Protein AF-E4X1N4-F1 (afdb_monomer)

InterPro domains:
  IPR036444 Phospholipase A2 domain superfamily [G3DSA:1.20.90.10] (11-143)
  IPR036444 Phospholipase A2 domain superfamily [SSF48619] (23-127)

Foldseek 3Di:
DLQLLLLLLCLQVVHNPDHSVRSLLQQQQFAAQSHPVSDHFFGAPPDDPDDPLHQQSSVLSVLLSQQQVQLCLLPVPVPDRLLVPADFDWDQDNNSQIGGDDPCPDDPCPSPCSNVLNSQSVRVSSVSLSVLVVCVVVVNVSSDGDLVGGVVNPHDNVNHHGPPPPVAPLNDWFADPPRIGGDHPQWDYDPRDIDGPPPD

Mean predicted aligned error: 7.11 Å

Secondary structure (DSSP, 8-state):
-HHHHHHHHHHHHTS----HHHHHHHHSSBTTTBSTT----SB-TT--TTSTTS-HHHHHHHHHHHHHHHHHHHS--TTS-HHHH---EEEE-TT--EEEE-TTTT-S-GGG-HHHHHHHHHHHHHHHHHHHHHHHHTT-GGGSPPGGGBGGGT--GGGSB-----------EES-TTS-EEPPTTEEEETTEEEETT--

Radius of gyration: 17.51 Å; Cα contacts (8 Å, |Δi|>4): 300; chains: 1; bounding box: 49×36×46 Å

Solvent-accessible surface area (backbone atoms only — not comparable to full-atom values): 11447 Å² total; per-residue (Å²): 104,53,56,61,42,15,52,22,49,21,49,61,71,73,42,94,81,46,46,37,63,58,37,39,61,71,65,27,38,31,56,32,24,20,38,90,80,53,58,72,56,54,35,56,71,95,45,59,98,81,49,99,70,53,56,52,66,44,49,49,28,45,48,41,40,32,23,46,54,29,47,37,65,75,62,65,49,88,89,49,60,44,83,82,74,60,74,63,54,66,50,62,47,96,74,21,50,78,40,72,48,70,92,61,90,82,55,97,70,78,82,73,53,57,37,54,42,50,38,39,28,47,44,55,39,44,55,49,51,50,50,32,49,53,40,26,76,73,67,40,67,74,42,41,85,57,68,84,37,22,38,93,70,67,36,52,63,88,62,26,40,75,57,84,67,66,80,66,83,52,83,48,63,31,43,54,77,47,69,22,34,62,37,51,97,66,40,38,70,46,98,60,35,78,42,54,60,91,69,119

Organism: Oikopleura dioica (NCBI:txid34765)

pLDDT: mean 83.91, std 14.19, range [42.0, 97.44]

Structure (mmCIF, N/CA/C/O backbone):
data_AF-E4X1N4-F1
#
_entry.id   AF-E4X1N4-F1
#
loop_
_atom_site.group_PDB
_atom_site.id
_atom_site.type_symbol
_atom_site.label_atom_id
_atom_site.label_alt_id
_atom_site.label_comp_id
_atom_site.label_asym_id
_atom_site.label_entity_id
_atom_site.label_seq_id
_atom_site.pdbx_PDB_ins_code
_atom_site.Cartn_x
_atom_site.Cartn_y
_atom_site.Cartn_z
_atom_site.occupancy
_atom_site.B_iso_or_equiv
_atom_site.auth_seq_id
_atom_site.auth_comp_id
_atom_site.auth_asym_id
_atom_site.auth_atom_id
_atom_site.pdbx_PDB_model_num
ATOM 1 N N . MET A 1 1 ? 1.294 -9.212 4.322 1.00 86.81 1 MET A N 1
ATOM 2 C CA . MET A 1 1 ? 1.034 -7.775 4.535 1.00 86.81 1 MET A CA 1
ATOM 3 C C . MET A 1 1 ? 0.000 -7.487 5.627 1.00 86.81 1 MET A C 1
ATOM 5 O O . MET A 1 1 ? 0.371 -6.902 6.634 1.00 86.81 1 MET A O 1
ATOM 9 N N . GLU A 1 2 ? -1.260 -7.903 5.474 1.00 90.56 2 GLU A N 1
ATOM 10 C CA . GLU A 1 2 ? -2.410 -7.451 6.293 1.00 90.56 2 GLU A CA 1
ATOM 11 C C . GLU A 1 2 ? -2.223 -7.608 7.813 1.00 90.56 2 GLU A C 1
ATOM 13 O O . GLU A 1 2 ? -2.459 -6.669 8.571 1.00 90.56 2 GLU A O 1
ATOM 18 N N . SER A 1 3 ? -1.738 -8.767 8.272 1.00 92.19 3 SER A N 1
ATOM 19 C CA . SER A 1 3 ? -1.465 -9.012 9.696 1.00 92.19 3 SER A CA 1
ATOM 20 C C . SER A 1 3 ? -0.389 -8.083 10.261 1.00 92.19 3 SER A C 1
ATOM 22 O O . SER A 1 3 ? -0.561 -7.529 11.342 1.00 92.19 3 SER A O 1
ATOM 24 N N . LEU A 1 4 ? 0.692 -7.857 9.509 1.00 94.25 4 LEU A N 1
ATOM 25 C CA . LEU A 1 4 ? 1.772 -6.947 9.895 1.00 94.25 4 LEU A CA 1
ATOM 26 C C . LEU A 1 4 ? 1.275 -5.502 9.968 1.00 94.25 4 LEU A C 1
ATOM 28 O O . LEU A 1 4 ? 1.644 -4.775 10.887 1.00 94.25 4 LEU A O 1
ATOM 32 N N . ALA A 1 5 ? 0.420 -5.088 9.030 1.00 94.69 5 ALA A N 1
ATOM 33 C CA . ALA A 1 5 ? -0.169 -3.757 9.043 1.00 94.69 5 ALA A CA 1
ATOM 34 C C . ALA A 1 5 ? -1.120 -3.569 10.238 1.00 94.69 5 ALA A C 1
ATOM 36 O O . ALA A 1 5 ? -1.009 -2.565 10.941 1.00 94.69 5 ALA A O 1
ATOM 37 N N . ALA A 1 6 ? -1.983 -4.545 10.537 1.00 96.06 6 ALA A N 1
ATOM 38 C CA . ALA A 1 6 ? -2.846 -4.510 11.719 1.00 96.06 6 ALA A CA 1
ATOM 39 C C . ALA A 1 6 ? -2.033 -4.427 13.027 1.00 96.06 6 ALA A C 1
ATOM 41 O O . ALA A 1 6 ? -2.289 -3.556 13.861 1.00 96.06 6 ALA A O 1
ATOM 42 N N . ASP A 1 7 ? -0.996 -5.259 13.173 1.00 96.00 7 ASP A N 1
ATOM 43 C CA . ASP A 1 7 ? -0.096 -5.243 14.333 1.00 96.00 7 ASP A CA 1
ATOM 44 C C . ASP A 1 7 ? 0.640 -3.903 14.473 1.00 96.00 7 ASP A C 1
ATOM 46 O O . ASP A 1 7 ? 0.773 -3.364 15.579 1.00 96.00 7 ASP A O 1
ATOM 50 N N . MET A 1 8 ? 1.105 -3.342 13.352 1.00 96.69 8 MET A N 1
ATOM 51 C CA . MET A 1 8 ? 1.731 -2.023 13.302 1.00 96.69 8 MET A CA 1
ATOM 52 C C . MET A 1 8 ? 0.765 -0.948 13.805 1.00 96.69 8 MET A C 1
ATOM 54 O O . MET A 1 8 ? 1.134 -0.165 14.680 1.00 96.69 8 MET A O 1
ATOM 58 N N . PHE A 1 9 ? -0.471 -0.928 13.298 1.00 97.12 9 PHE A N 1
ATOM 59 C CA . PHE A 1 9 ? -1.499 0.035 13.696 1.00 97.12 9 PHE A CA 1
ATOM 60 C C . PHE A 1 9 ? -1.786 -0.066 15.187 1.00 97.12 9 PHE A C 1
ATOM 62 O O . PHE A 1 9 ? -1.725 0.947 15.881 1.00 97.12 9 PHE A O 1
ATOM 69 N N . ASN A 1 10 ? -2.037 -1.272 15.694 1.00 96.25 10 ASN A N 1
ATOM 70 C CA . ASN A 1 10 ? -2.421 -1.450 17.088 1.00 96.25 10 ASN A CA 1
ATOM 71 C C . ASN A 1 10 ? -1.329 -0.964 18.049 1.00 96.25 10 ASN A C 1
ATOM 73 O O . ASN A 1 10 ? -1.591 -0.190 18.972 1.00 96.25 10 ASN A O 1
ATOM 77 N N . LYS A 1 11 ? -0.067 -1.321 17.778 1.00 95.94 11 LYS A N 1
ATOM 78 C CA . LYS A 1 11 ? 1.072 -0.856 18.583 1.00 95.94 11 LYS A CA 1
ATOM 79 C C . LYS A 1 11 ? 1.276 0.652 18.497 1.00 95.94 11 LYS A C 1
ATOM 81 O O . LYS A 1 11 ? 1.525 1.297 19.512 1.00 95.94 11 LYS A O 1
ATOM 86 N N . GLN A 1 12 ? 1.179 1.217 17.297 1.00 95.56 12 GLN A N 1
ATOM 87 C CA . GLN A 1 12 ? 1.429 2.636 17.062 1.00 95.56 12 GLN A CA 1
ATOM 88 C C . GLN A 1 12 ? 0.288 3.560 17.510 1.00 95.56 12 GLN A C 1
ATOM 90 O O . GLN A 1 12 ? 0.513 4.758 17.709 1.00 95.56 12 GLN A O 1
ATOM 95 N N . LEU A 1 13 ? -0.931 3.036 17.622 1.00 94.31 13 LEU A N 1
ATOM 96 C CA . LEU A 1 13 ? -2.090 3.740 18.167 1.00 94.31 13 LEU A CA 1
ATOM 97 C C . LEU A 1 13 ? -2.246 3.492 19.674 1.00 94.31 13 LEU A C 1
ATOM 99 O O . LEU A 1 13 ? -2.879 4.295 20.352 1.00 94.31 13 LEU A O 1
ATOM 103 N N . GLY A 1 14 ? -1.627 2.432 20.206 1.00 91.94 14 GLY A N 1
ATOM 104 C CA . GLY A 1 14 ? -1.771 2.022 21.603 1.00 91.94 14 GLY A CA 1
ATOM 105 C C . GLY A 1 14 ? -3.136 1.398 21.904 1.00 91.94 14 GLY A C 1
ATOM 106 O O . GLY A 1 14 ? -3.594 1.460 23.044 1.00 91.94 14 GLY A O 1
ATOM 107 N N . GLU A 1 15 ? -3.794 0.833 20.891 1.00 88.19 15 GLU A N 1
ATOM 108 C CA . GLU A 1 15 ? -5.143 0.272 20.969 1.00 88.19 15 GLU A CA 1
ATOM 109 C C . GLU A 1 15 ? -5.207 -1.035 20.162 1.00 88.19 15 GLU A C 1
ATOM 111 O O . GLU A 1 15 ? -4.714 -1.077 19.043 1.00 88.19 15 GLU A O 1
ATOM 116 N N . ASP A 1 16 ? -5.855 -2.086 20.670 1.00 86.81 16 ASP A N 1
ATOM 117 C CA . ASP A 1 16 ? -6.062 -3.341 19.923 1.00 86.81 16 ASP A CA 1
ATOM 118 C C . ASP A 1 16 ? -7.359 -3.270 19.095 1.00 86.81 16 ASP A C 1
ATOM 120 O O . ASP A 1 16 ? -8.366 -3.905 19.416 1.00 86.81 16 ASP A O 1
ATOM 124 N N . VAL A 1 17 ? -7.365 -2.421 18.065 1.00 91.62 17 VAL A N 1
ATOM 125 C CA . VAL A 1 17 ? -8.571 -2.099 17.272 1.00 91.62 17 VAL A CA 1
ATOM 126 C C . VAL A 1 17 ? -8.705 -2.982 16.037 1.00 91.62 17 VAL A C 1
ATOM 128 O O . VAL A 1 17 ? -9.820 -3.313 15.629 1.00 91.62 17 VAL A O 1
ATOM 131 N N . PHE A 1 18 ? -7.583 -3.363 15.432 1.00 95.69 18 PHE A N 1
ATOM 132 C CA . PHE A 1 18 ? -7.567 -4.006 14.127 1.00 95.69 18 PHE A CA 1
ATOM 133 C C . PHE A 1 18 ? -7.133 -5.472 14.208 1.00 95.69 18 PHE A C 1
ATOM 135 O O . PHE A 1 18 ? -6.102 -5.800 14.789 1.00 95.69 18 PHE A O 1
ATOM 142 N N . THR A 1 19 ? -7.908 -6.361 13.591 1.00 96.50 19 THR A N 1
ATOM 143 C CA . THR A 1 19 ? -7.443 -7.681 13.146 1.00 96.50 19 THR A CA 1
ATOM 144 C C . THR A 1 19 ? -6.959 -7.559 11.700 1.00 96.50 19 THR A C 1
ATOM 146 O O . THR A 1 19 ? -7.187 -6.531 11.066 1.00 96.50 19 THR A O 1
ATOM 149 N N . ALA A 1 20 ? -6.320 -8.596 11.146 1.00 93.56 20 ALA A N 1
ATOM 150 C CA . ALA A 1 20 ? -5.975 -8.605 9.719 1.00 93.56 20 ALA A CA 1
ATOM 151 C C . ALA A 1 20 ? -7.217 -8.354 8.840 1.00 93.56 20 ALA A C 1
ATOM 153 O O . ALA A 1 20 ? -7.200 -7.470 7.986 1.00 93.56 20 ALA A O 1
ATOM 154 N N . ASP A 1 21 ? -8.321 -9.054 9.123 1.00 94.00 21 ASP A N 1
ATOM 155 C CA . ASP A 1 21 ? -9.579 -8.898 8.387 1.00 94.00 21 ASP A CA 1
ATOM 156 C C . ASP A 1 21 ? -10.161 -7.488 8.548 1.00 94.00 21 ASP A C 1
ATOM 158 O O . ASP A 1 21 ? -10.435 -6.827 7.552 1.00 94.00 21 ASP A O 1
ATOM 162 N N . SER A 1 22 ? -10.291 -6.976 9.781 1.00 95.12 22 SER A N 1
ATOM 163 C CA . SER A 1 22 ? -10.909 -5.658 9.986 1.00 95.12 22 SER A CA 1
ATOM 164 C C . SER A 1 22 ? -10.037 -4.505 9.492 1.00 95.12 22 SER A C 1
ATOM 166 O O . SER A 1 22 ? -10.568 -3.465 9.111 1.00 95.12 22 SER A O 1
ATOM 168 N N . TRP A 1 23 ? -8.712 -4.678 9.464 1.00 95.56 23 TRP A N 1
ATOM 169 C CA . TRP A 1 23 ? -7.801 -3.738 8.816 1.00 95.56 23 TRP A CA 1
ATOM 170 C C . TRP A 1 23 ? -8.012 -3.728 7.302 1.00 95.56 23 TRP A C 1
ATOM 172 O O . TRP A 1 23 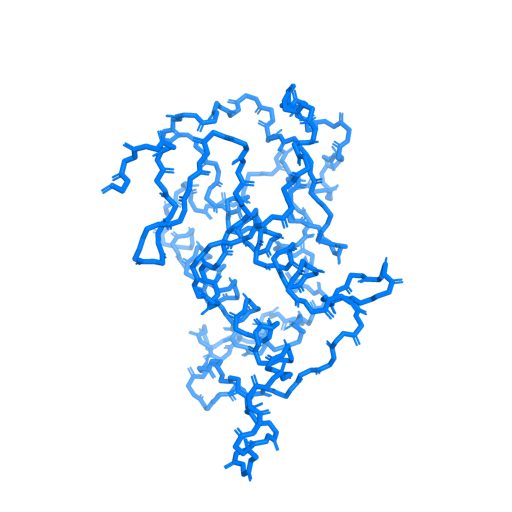? -8.129 -2.668 6.689 1.00 95.56 23 TRP A O 1
ATOM 182 N N . THR A 1 24 ? -8.113 -4.914 6.708 1.00 93.38 24 THR A N 1
ATOM 183 C CA . THR A 1 24 ? -8.311 -5.072 5.268 1.00 93.38 24 THR A CA 1
ATOM 184 C C . THR A 1 24 ? -9.663 -4.509 4.842 1.00 93.38 24 THR A C 1
ATOM 186 O O . THR A 1 24 ? -9.725 -3.723 3.905 1.00 93.38 24 THR A O 1
ATOM 189 N N . ASP A 1 25 ? -10.735 -4.809 5.568 1.00 92.44 25 ASP A N 1
ATOM 190 C CA . ASP A 1 25 ? -12.062 -4.258 5.282 1.00 92.44 25 ASP A CA 1
ATOM 191 C C . ASP A 1 25 ? -12.095 -2.726 5.456 1.00 92.44 25 ASP A C 1
ATOM 193 O O . ASP A 1 25 ? -12.806 -2.026 4.738 1.00 92.44 25 ASP A O 1
ATOM 197 N N . ALA A 1 26 ? -11.297 -2.176 6.380 1.00 93.69 26 ALA A N 1
ATOM 198 C CA . ALA A 1 26 ? -11.231 -0.735 6.608 1.00 93.69 26 ALA A CA 1
ATOM 199 C C . ALA A 1 26 ? -10.444 0.029 5.530 1.00 93.69 26 ALA A C 1
ATOM 201 O O . ALA A 1 26 ? -10.791 1.173 5.247 1.00 93.69 26 ALA A O 1
ATOM 202 N N . PHE A 1 27 ? -9.383 -0.552 4.961 1.00 95.38 27 PHE A N 1
ATOM 203 C CA . PHE A 1 27 ? -8.419 0.190 4.128 1.00 95.38 27 PHE A CA 1
ATOM 204 C C . PHE A 1 27 ? -8.173 -0.405 2.734 1.00 95.38 27 PHE A C 1
ATOM 206 O O . PHE A 1 27 ? -7.570 0.242 1.887 1.00 95.38 27 PHE A O 1
ATOM 213 N N . MET A 1 28 ? -8.637 -1.625 2.469 1.00 93.94 28 MET A N 1
ATOM 214 C CA . MET A 1 28 ? -8.451 -2.337 1.198 1.00 93.94 28 MET A CA 1
ATOM 215 C C . MET A 1 28 ? -9.779 -2.655 0.502 1.00 93.94 28 MET A C 1
ATOM 217 O O . MET A 1 28 ? -9.806 -3.489 -0.398 1.00 93.94 28 MET A O 1
ATOM 221 N N . GLU A 1 29 ? -10.877 -2.015 0.905 1.00 93.31 29 GLU A N 1
ATOM 222 C CA . GLU A 1 29 ? -12.194 -2.112 0.257 1.00 93.31 29 GLU A CA 1
ATOM 223 C C . GLU A 1 29 ? -12.688 -0.721 -0.174 1.00 93.31 29 GLU A C 1
ATOM 225 O O . GLU A 1 29 ? -13.774 -0.260 0.198 1.00 93.31 29 GLU A O 1
ATOM 230 N N . TYR A 1 30 ? -11.847 -0.014 -0.935 1.00 94.19 30 TYR A N 1
ATOM 231 C CA . TYR A 1 30 ? -12.051 1.386 -1.297 1.00 94.19 30 TYR A CA 1
ATOM 232 C C . TYR A 1 30 ? -11.608 1.703 -2.727 1.00 94.19 30 TYR A C 1
ATOM 234 O O . TYR A 1 30 ? -10.535 1.317 -3.181 1.00 94.19 30 TYR A O 1
ATOM 242 N N . GLY A 1 31 ? -12.421 2.476 -3.436 1.00 92.88 31 GLY A N 1
ATOM 243 C CA . GLY A 1 31 ? -12.045 3.057 -4.718 1.00 92.88 31 GLY A CA 1
ATOM 244 C C . GLY A 1 31 ? -11.636 2.038 -5.779 1.00 92.88 31 GLY A C 1
ATOM 245 O O . GLY A 1 31 ? -12.203 0.946 -5.853 1.00 92.88 31 GLY A O 1
ATOM 246 N N . CYS A 1 32 ? -10.704 2.427 -6.645 1.00 90.75 32 CYS A N 1
ATOM 247 C CA . CYS A 1 32 ? -10.318 1.675 -7.837 1.00 90.75 32 CYS A CA 1
ATOM 248 C C . CYS A 1 32 ? -8.992 0.934 -7.677 1.00 90.75 32 CYS A C 1
ATOM 250 O O . CYS A 1 32 ? -8.749 -0.016 -8.424 1.00 90.75 32 CYS A O 1
ATOM 252 N N . TYR A 1 33 ? -8.139 1.346 -6.733 1.00 90.56 33 TYR A N 1
ATOM 253 C CA . TYR A 1 33 ? -6.849 0.699 -6.479 1.00 90.56 33 TYR A CA 1
ATOM 254 C C . TYR A 1 33 ? -6.761 0.024 -5.106 1.00 90.56 33 TYR A C 1
ATOM 256 O O . TYR A 1 33 ? -5.990 -0.929 -4.974 1.00 90.56 33 TYR A O 1
ATOM 264 N N . CYS A 1 34 ? -7.536 0.444 -4.097 1.00 92.06 34 CYS A N 1
ATOM 265 C CA . CYS A 1 34 ? -7.557 -0.243 -2.799 1.00 92.06 34 CYS A CA 1
ATOM 266 C C . CYS A 1 34 ? -8.517 -1.440 -2.849 1.00 92.06 34 CYS A C 1
ATOM 268 O O . CYS A 1 34 ? -9.678 -1.362 -2.453 1.00 92.06 34 CYS A O 1
ATOM 270 N N . ASN A 1 35 ? -8.031 -2.566 -3.368 1.00 84.31 35 ASN A N 1
ATOM 271 C CA . ASN A 1 35 ? -8.739 -3.845 -3.330 1.00 84.31 35 ASN A CA 1
ATOM 272 C C . ASN A 1 35 ? -7.809 -4.977 -2.882 1.00 84.31 35 ASN A C 1
ATOM 274 O O . ASN A 1 35 ? -6.603 -4.927 -3.116 1.00 84.31 35 ASN A O 1
ATOM 278 N N . LYS A 1 36 ? -8.388 -6.032 -2.296 1.00 74.25 36 LYS A N 1
ATOM 279 C CA . LYS A 1 36 ? -7.681 -7.241 -1.820 1.00 74.25 36 LYS A CA 1
ATOM 280 C C . LYS A 1 36 ? -6.794 -7.915 -2.880 1.00 74.25 36 LYS A C 1
ATOM 282 O O . LYS A 1 36 ? -5.850 -8.614 -2.537 1.00 74.25 36 LYS A O 1
ATOM 287 N N . LEU A 1 37 ? -7.089 -7.723 -4.167 1.00 69.12 37 LEU A N 1
ATOM 288 C CA . LEU A 1 37 ? -6.310 -8.299 -5.268 1.00 69.12 37 LEU A CA 1
ATOM 289 C C . LEU A 1 37 ? -5.201 -7.367 -5.772 1.00 69.12 37 LEU A C 1
ATOM 291 O O . LEU A 1 37 ? -4.417 -7.778 -6.626 1.00 69.12 37 LEU A O 1
ATOM 295 N N . VAL A 1 38 ? -5.163 -6.122 -5.285 1.00 67.06 38 VAL A N 1
ATOM 296 C CA . VAL A 1 38 ? -4.303 -5.030 -5.761 1.00 67.06 38 VAL A CA 1
ATOM 297 C C . VAL A 1 38 ? -4.316 -4.960 -7.293 1.00 67.06 38 VAL A C 1
ATOM 299 O O . VAL A 1 38 ? -3.294 -4.850 -7.965 1.00 67.06 38 VAL A O 1
ATOM 302 N N . GLN A 1 39 ? -5.511 -5.085 -7.870 1.00 68.88 39 GLN A N 1
ATOM 303 C CA . GLN A 1 39 ? -5.747 -4.954 -9.303 1.00 68.88 39 GLN A CA 1
ATOM 304 C C . GLN A 1 39 ? -6.233 -3.539 -9.590 1.00 68.88 39 GLN A C 1
ATOM 306 O O . GLN A 1 39 ? -7.204 -3.087 -9.004 1.00 68.88 39 GLN A O 1
ATOM 311 N N . GLY A 1 40 ? -5.551 -2.823 -10.478 1.00 66.19 40 GLY A N 1
ATOM 312 C CA . GLY A 1 40 ? -5.857 -1.423 -10.761 1.00 66.19 40 GLY A CA 1
ATOM 313 C C . GLY A 1 40 ? -6.530 -1.197 -12.111 1.00 66.19 40 GLY A C 1
ATOM 314 O O . GLY A 1 40 ? -6.309 -1.946 -13.067 1.00 66.19 40 GLY A O 1
ATOM 315 N N . GLY A 1 41 ? -7.283 -0.102 -12.210 1.00 74.06 41 GLY A N 1
ATOM 316 C CA . GLY A 1 41 ? -7.769 0.433 -13.480 1.00 74.06 41 GLY A CA 1
ATOM 317 C C . GLY A 1 41 ? -8.736 1.598 -13.293 1.00 74.06 41 GLY A C 1
ATOM 318 O O . GLY A 1 41 ? -9.673 1.496 -12.505 1.00 74.06 41 GLY A O 1
ATOM 319 N N . GLY A 1 42 ? -8.519 2.679 -14.046 1.00 80.25 42 GLY A N 1
ATOM 320 C CA . GLY A 1 42 ? -9.354 3.881 -14.014 1.00 80.25 42 GLY A CA 1
ATOM 321 C C . GLY A 1 42 ? -9.018 4.853 -12.879 1.00 80.25 42 GLY A C 1
ATOM 322 O O . GLY A 1 42 ? -7.955 4.754 -12.268 1.00 80.25 42 GLY A O 1
ATOM 323 N N . HIS A 1 43 ? -9.926 5.794 -12.622 1.00 84.94 43 HIS A N 1
ATOM 324 C CA . HIS A 1 43 ? -9.890 6.727 -11.490 1.00 84.94 43 HIS A CA 1
ATOM 325 C C . HIS A 1 43 ? -11.259 6.822 -10.813 1.00 84.94 43 HIS A C 1
ATOM 327 O O . HIS A 1 43 ? -12.285 6.459 -11.394 1.00 84.94 43 HIS A O 1
ATOM 333 N N . LEU A 1 44 ? -11.284 7.341 -9.585 1.00 88.19 44 LEU A N 1
ATOM 334 C CA . LEU A 1 44 ? -12.533 7.651 -8.899 1.00 88.19 44 LEU A CA 1
ATOM 335 C C . LEU A 1 44 ? -13.360 8.667 -9.708 1.00 88.19 44 LEU A C 1
ATOM 337 O O . LEU A 1 44 ? -12.808 9.683 -10.146 1.00 88.19 44 LEU A O 1
ATOM 341 N N . PRO A 1 45 ? -14.678 8.451 -9.864 1.00 86.00 45 PRO A N 1
ATOM 342 C CA . PRO A 1 45 ? -15.545 9.383 -10.569 1.00 86.00 45 PRO A CA 1
ATOM 343 C C . PRO A 1 45 ? -15.464 10.812 -10.055 1.00 86.00 45 PRO A C 1
ATOM 345 O O . PRO A 1 45 ? -15.499 11.049 -8.844 1.00 86.00 45 PRO A O 1
ATOM 348 N N . GLY A 1 46 ? -15.405 11.768 -10.982 1.00 78.06 46 GLY A N 1
ATOM 349 C CA . GLY A 1 46 ? -15.355 13.190 -10.644 1.00 78.06 46 GLY A CA 1
ATOM 350 C C . GLY A 1 46 ? -14.049 13.652 -9.987 1.00 78.06 46 GLY A C 1
ATOM 351 O O . GLY A 1 46 ? -14.010 14.773 -9.485 1.00 78.06 46 GLY A O 1
ATOM 352 N N . THR A 1 47 ? -12.990 12.834 -9.999 1.00 70.44 47 THR A N 1
ATOM 353 C CA . THR A 1 47 ? -11.634 13.260 -9.621 1.00 70.44 47 THR A CA 1
ATOM 354 C C . THR A 1 47 ? -10.799 13.446 -10.888 1.00 70.44 47 THR A C 1
ATOM 356 O O . THR A 1 47 ? -10.567 12.505 -11.644 1.00 70.44 47 THR A O 1
ATOM 359 N N . ALA A 1 48 ? -10.385 14.680 -11.184 1.00 56.88 48 ALA A N 1
ATOM 360 C CA . ALA A 1 48 ? -9.484 14.928 -12.305 1.00 56.88 48 ALA A CA 1
ATOM 361 C C . ALA A 1 48 ? -8.063 14.462 -11.948 1.00 56.88 48 ALA A C 1
ATOM 363 O O . ALA A 1 48 ? -7.598 14.664 -10.830 1.00 56.88 48 ALA A O 1
ATOM 364 N N . VAL A 1 49 ? -7.340 13.908 -12.929 1.00 54.16 49 VAL A N 1
ATOM 365 C CA . VAL A 1 49 ? -5.942 13.435 -12.797 1.00 54.16 49 VAL A CA 1
ATOM 366 C C . VAL A 1 49 ? -4.967 14.568 -12.410 1.00 54.16 49 VAL A C 1
ATOM 368 O O . VAL A 1 49 ? -3.820 14.302 -12.058 1.00 54.16 49 VAL A O 1
ATOM 371 N N . SER A 1 50 ? -5.394 15.834 -12.486 1.00 48.81 50 SER A N 1
ATOM 372 C CA . SER A 1 50 ? -4.523 17.011 -12.399 1.00 48.81 50 SER A CA 1
ATOM 373 C C . SER A 1 50 ? -4.756 17.964 -11.222 1.00 48.81 50 SER A C 1
ATOM 375 O O . SER A 1 50 ? -4.056 18.970 -11.187 1.00 48.81 50 SER A O 1
ATOM 377 N N . ASP A 1 51 ? -5.669 17.696 -10.281 1.00 46.50 51 ASP A N 1
ATOM 378 C CA . ASP A 1 51 ? -6.031 18.687 -9.250 1.00 46.50 51 ASP A CA 1
ATOM 379 C C . ASP A 1 51 ? -5.853 18.202 -7.803 1.00 46.50 51 ASP A C 1
ATOM 381 O O . ASP A 1 51 ? -5.906 17.009 -7.502 1.00 46.50 51 ASP A O 1
ATOM 385 N N . ASP A 1 52 ? -5.718 19.183 -6.901 1.00 50.41 52 ASP A N 1
ATOM 386 C CA . ASP A 1 52 ? -5.682 19.098 -5.428 1.00 50.41 52 ASP A CA 1
ATOM 387 C C . ASP A 1 52 ? -6.879 18.339 -4.789 1.00 50.41 52 ASP A C 1
ATOM 389 O O . ASP A 1 52 ? -6.937 18.183 -3.570 1.00 50.41 52 ASP A O 1
ATOM 393 N N . ASP A 1 53 ? -7.822 17.854 -5.605 1.00 59.31 53 ASP A N 1
ATOM 394 C CA . ASP A 1 53 ? -8.999 17.051 -5.241 1.00 59.31 53 ASP A CA 1
ATOM 395 C C . ASP A 1 53 ? -8.764 15.529 -5.331 1.00 59.31 53 ASP A C 1
ATOM 397 O O . ASP A 1 53 ? -9.684 14.734 -5.097 1.00 59.31 53 ASP A O 1
ATOM 401 N N . TYR A 1 54 ? -7.544 15.100 -5.668 1.00 76.38 54 TYR A N 1
ATOM 402 C CA . TYR A 1 54 ? -7.204 13.682 -5.728 1.00 76.38 54 TYR A CA 1
ATOM 403 C C . TYR A 1 54 ? -7.335 13.021 -4.348 1.00 76.38 54 TYR A C 1
ATOM 405 O O . TYR A 1 54 ? -6.820 13.510 -3.340 1.00 76.38 54 TYR A O 1
ATOM 413 N N . ASP A 1 55 ? -8.043 11.893 -4.293 1.00 90.12 55 ASP A N 1
ATOM 414 C CA . ASP A 1 55 ? -8.275 11.175 -3.045 1.00 90.12 55 ASP A CA 1
ATOM 415 C C . ASP A 1 55 ? -6.961 10.582 -2.515 1.00 90.12 55 ASP A C 1
ATOM 417 O O . ASP A 1 55 ? -6.323 9.747 -3.162 1.00 90.12 55 ASP A O 1
ATOM 421 N N . VAL A 1 56 ? -6.530 11.049 -1.339 1.00 92.69 56 VAL A N 1
ATOM 422 C CA . VAL A 1 56 ? -5.218 10.701 -0.775 1.00 92.69 56 VAL A CA 1
ATOM 423 C C . VAL A 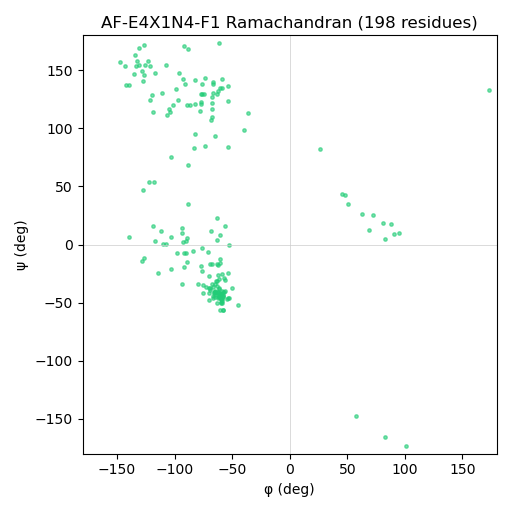1 56 ? -5.101 9.199 -0.529 1.00 92.69 56 VAL A C 1
ATOM 425 O O . VAL A 1 56 ? -4.032 8.629 -0.748 1.00 92.69 56 VAL A O 1
ATOM 428 N N . HIS A 1 57 ? -6.186 8.555 -0.099 1.00 94.62 57 HIS A N 1
ATOM 429 C CA . HIS A 1 57 ? -6.183 7.133 0.210 1.00 94.62 57 HIS A CA 1
ATOM 430 C C . HIS A 1 57 ? -6.043 6.294 -1.062 1.00 94.62 57 HIS A C 1
ATOM 432 O O . HIS A 1 57 ? -5.151 5.451 -1.155 1.00 94.62 57 HIS A O 1
ATOM 438 N N . GLU A 1 58 ? -6.839 6.615 -2.084 1.00 91.94 58 GLU A N 1
ATOM 439 C CA . GLU A 1 58 ? -6.740 5.992 -3.406 1.00 91.94 58 GLU A CA 1
ATOM 440 C C . GLU A 1 58 ? -5.336 6.142 -4.009 1.00 91.94 58 GLU A C 1
ATOM 442 O O . GLU A 1 58 ? -4.785 5.198 -4.581 1.00 91.94 58 GLU A O 1
ATOM 447 N N . ASN A 1 59 ? -4.711 7.314 -3.843 1.00 90.94 59 ASN A N 1
ATOM 448 C CA . ASN A 1 59 ? -3.348 7.546 -4.309 1.00 90.94 59 ASN A CA 1
ATOM 449 C C . ASN A 1 59 ? -2.333 6.595 -3.679 1.00 90.94 59 ASN A C 1
ATOM 451 O O . ASN A 1 59 ? -1.451 6.086 -4.368 1.00 90.94 59 ASN A O 1
ATOM 455 N N . ILE A 1 60 ? -2.445 6.352 -2.374 1.00 94.44 60 ILE A N 1
ATOM 456 C CA . ILE A 1 60 ? -1.534 5.457 -1.659 1.00 94.44 60 ILE A CA 1
ATOM 457 C C . ILE A 1 60 ? -1.645 4.032 -2.230 1.00 94.44 60 ILE A C 1
ATOM 459 O O . ILE A 1 60 ? -0.621 3.390 -2.472 1.00 94.44 60 ILE A O 1
ATOM 463 N N . CYS A 1 61 ? -2.857 3.568 -2.542 1.00 92.69 61 CYS A N 1
ATOM 464 C CA . CYS A 1 61 ? -3.078 2.264 -3.172 1.00 92.69 61 CYS A CA 1
ATOM 465 C C . CYS A 1 61 ? -2.607 2.213 -4.632 1.00 92.69 61 CYS A C 1
ATOM 467 O O . CYS A 1 61 ? -2.027 1.215 -5.062 1.00 92.69 61 CYS A O 1
ATOM 469 N N . MET A 1 62 ? -2.783 3.296 -5.396 1.00 89.12 62 MET A N 1
ATOM 470 C CA . MET A 1 62 ? -2.235 3.410 -6.752 1.00 89.12 62 MET A CA 1
ATOM 471 C C . MET A 1 62 ? -0.701 3.328 -6.745 1.00 89.12 62 MET A C 1
ATOM 473 O O . MET A 1 62 ? -0.100 2.712 -7.627 1.00 89.12 62 MET A O 1
ATOM 477 N N . GLU A 1 63 ? -0.050 3.922 -5.745 1.00 90.62 63 GLU A N 1
ATOM 478 C CA . GLU A 1 63 ? 1.399 3.838 -5.579 1.00 90.62 63 GLU A CA 1
ATOM 479 C C . GLU A 1 63 ? 1.864 2.428 -5.186 1.00 90.62 63 GLU A C 1
ATOM 481 O O . GLU A 1 63 ? 2.854 1.956 -5.749 1.00 90.62 63 GLU A O 1
ATOM 486 N N . LEU A 1 64 ? 1.129 1.721 -4.317 1.00 92.06 64 LEU A N 1
ATOM 487 C CA . LEU A 1 64 ? 1.379 0.302 -4.030 1.00 92.06 64 LEU A CA 1
ATOM 488 C C . LEU A 1 64 ? 1.275 -0.549 -5.304 1.00 92.06 64 LEU A C 1
ATOM 490 O O . LEU A 1 64 ? 2.189 -1.309 -5.626 1.00 92.06 64 LEU A O 1
ATOM 494 N N . TYR A 1 65 ? 0.200 -0.365 -6.076 1.00 89.31 65 TYR A N 1
ATOM 495 C CA . TYR A 1 65 ? 0.011 -1.046 -7.355 1.00 89.31 65 TYR A CA 1
ATOM 496 C C . TYR A 1 65 ? 1.162 -0.771 -8.333 1.00 89.31 65 TYR A C 1
ATOM 498 O O . TYR A 1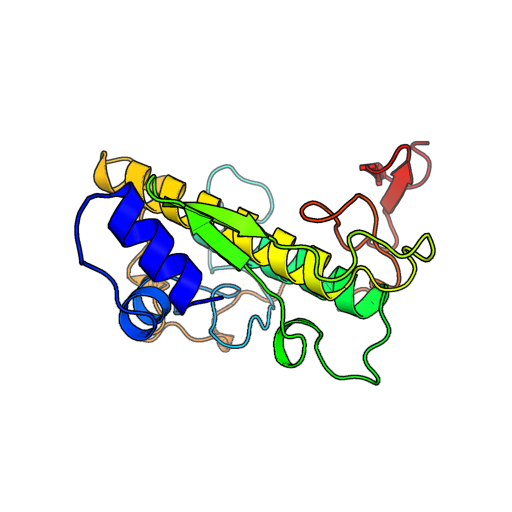 65 ? 1.659 -1.690 -8.986 1.00 89.31 65 TYR A O 1
ATOM 506 N N . ALA A 1 66 ? 1.615 0.482 -8.434 1.00 87.31 66 ALA A N 1
ATOM 507 C CA . ALA A 1 66 ? 2.750 0.854 -9.273 1.00 87.31 66 ALA A CA 1
ATOM 508 C C . ALA A 1 66 ? 4.053 0.173 -8.822 1.00 87.31 66 ALA A C 1
ATOM 510 O O . ALA A 1 66 ? 4.804 -0.309 -9.672 1.00 87.31 66 ALA A O 1
ATOM 511 N N . CYS A 1 67 ? 4.282 0.094 -7.508 1.00 90.62 67 CYS A N 1
ATOM 512 C CA . CYS A 1 67 ? 5.427 -0.583 -6.904 1.00 90.62 67 CYS A CA 1
ATOM 513 C C . CYS A 1 67 ? 5.454 -2.058 -7.324 1.00 90.62 67 CYS A C 1
ATOM 515 O O . CYS A 1 67 ? 6.382 -2.513 -7.991 1.00 90.62 67 CYS A O 1
ATOM 517 N N . TYR A 1 68 ? 4.370 -2.784 -7.064 1.00 88.81 68 TYR A N 1
ATOM 518 C CA . TYR A 1 68 ? 4.245 -4.187 -7.443 1.00 88.81 68 TYR A CA 1
ATOM 519 C C . TYR A 1 68 ? 4.277 -4.426 -8.956 1.00 88.81 68 TYR A C 1
ATOM 521 O O . TYR A 1 68 ? 4.836 -5.420 -9.421 1.00 88.81 68 TYR A O 1
ATOM 529 N N . LYS A 1 69 ? 3.709 -3.521 -9.762 1.00 86.25 69 LYS A N 1
ATOM 530 C CA . LYS A 1 69 ? 3.809 -3.598 -11.223 1.00 86.25 69 LYS A CA 1
ATOM 531 C C . LYS A 1 69 ? 5.266 -3.591 -11.678 1.00 86.25 69 LYS A C 1
ATOM 533 O O . LYS A 1 69 ? 5.608 -4.365 -12.565 1.00 86.25 69 LYS A O 1
ATOM 538 N N . CYS A 1 70 ? 6.110 -2.767 -11.062 1.00 88.06 70 CYS A N 1
ATOM 539 C CA . CYS A 1 70 ? 7.537 -2.783 -11.348 1.00 88.06 70 CYS A CA 1
ATOM 540 C C . CYS A 1 70 ? 8.218 -4.066 -10.897 1.00 88.06 70 CYS A C 1
ATOM 542 O O . CYS A 1 70 ? 9.052 -4.569 -11.643 1.00 88.06 70 CYS A O 1
ATOM 544 N N . ILE A 1 71 ? 7.816 -4.643 -9.759 1.00 88.38 71 ILE A N 1
ATOM 545 C CA . ILE A 1 71 ? 8.396 -5.911 -9.293 1.00 88.38 71 ILE A CA 1
ATOM 546 C C . ILE A 1 71 ? 8.146 -6.999 -10.338 1.00 88.38 71 ILE A C 1
ATOM 548 O O . ILE A 1 71 ? 9.061 -7.718 -10.717 1.00 88.38 71 ILE A O 1
ATOM 552 N N . ASN A 1 72 ? 6.941 -7.047 -10.907 1.00 86.06 72 ASN A N 1
ATOM 553 C CA . ASN A 1 72 ? 6.630 -7.987 -11.986 1.00 86.06 72 ASN A CA 1
ATOM 554 C C . ASN A 1 72 ? 7.439 -7.774 -13.266 1.00 86.06 72 ASN A C 1
ATOM 556 O O . ASN A 1 72 ? 7.672 -8.734 -13.994 1.00 86.06 72 ASN A O 1
ATOM 560 N N . ILE A 1 73 ? 7.808 -6.528 -13.567 1.00 84.75 73 ILE A N 1
ATOM 561 C CA . ILE A 1 73 ? 8.632 -6.195 -14.734 1.00 84.75 73 ILE A CA 1
ATOM 562 C C . ILE A 1 73 ? 10.089 -6.591 -14.481 1.00 84.75 73 ILE A C 1
ATOM 564 O O . ILE A 1 73 ? 10.734 -7.121 -15.381 1.00 84.75 73 ILE A O 1
ATOM 568 N N . ASP A 1 74 ? 10.602 -6.343 -13.275 1.00 85.62 74 ASP A N 1
ATOM 569 C CA . ASP A 1 74 ? 12.011 -6.559 -12.945 1.00 85.62 74 ASP A CA 1
ATOM 570 C C . ASP A 1 74 ? 12.343 -8.036 -12.649 1.00 85.62 74 ASP A C 1
ATOM 572 O O . ASP A 1 74 ? 13.439 -8.477 -12.987 1.00 85.62 74 ASP A O 1
ATOM 576 N N . TYR A 1 75 ? 11.418 -8.800 -12.050 1.00 81.88 75 TYR A N 1
ATOM 577 C CA . TYR A 1 75 ? 11.688 -10.136 -11.484 1.00 81.88 75 TYR A CA 1
ATOM 578 C C . TYR A 1 75 ? 11.018 -11.319 -12.215 1.00 81.88 75 TYR A C 1
ATOM 580 O O . TYR A 1 75 ? 11.016 -12.424 -11.684 1.00 81.88 75 TYR A O 1
ATOM 588 N N . ASP A 1 76 ? 10.459 -11.106 -13.416 1.00 70.44 76 ASP A N 1
ATOM 589 C CA . ASP A 1 76 ? 9.816 -12.109 -14.300 1.00 70.44 76 ASP A CA 1
ATOM 590 C C . ASP A 1 76 ? 9.220 -13.349 -13.590 1.00 70.44 76 ASP A C 1
ATOM 592 O O . ASP A 1 76 ? 9.794 -14.438 -13.540 1.00 70.44 76 ASP A O 1
ATOM 596 N N . HIS A 1 77 ? 8.008 -13.205 -13.059 1.00 67.56 77 HIS A N 1
ATOM 597 C CA . HIS A 1 77 ? 7.333 -14.255 -12.289 1.00 67.56 77 HIS A CA 1
ATOM 598 C C . HIS A 1 77 ? 6.503 -15.237 -13.139 1.00 67.56 77 HIS A C 1
ATOM 600 O O . HIS A 1 77 ? 5.441 -15.699 -12.706 1.00 67.56 77 HIS A O 1
ATOM 606 N N . ASN A 1 78 ? 6.941 -15.569 -14.362 1.00 64.12 78 ASN A N 1
ATOM 607 C CA . ASN A 1 78 ? 6.244 -16.506 -15.263 1.00 64.12 78 ASN A CA 1
ATOM 608 C C . ASN A 1 78 ? 4.743 -16.176 -15.455 1.00 64.12 78 ASN A C 1
ATOM 610 O O . ASN A 1 78 ? 3.899 -17.068 -15.562 1.00 64.12 78 ASN A O 1
ATOM 614 N N . GLY A 1 79 ? 4.392 -14.887 -15.459 1.00 60.88 79 GLY A N 1
ATOM 615 C CA . GLY A 1 79 ? 3.012 -14.412 -15.607 1.00 60.88 79 GLY A CA 1
ATOM 616 C C . GLY A 1 79 ? 2.164 -14.393 -14.328 1.00 60.88 79 GLY A C 1
ATOM 617 O O . GLY A 1 79 ? 0.983 -14.056 -14.411 1.00 60.88 79 GLY A O 1
ATOM 618 N N . THR A 1 80 ? 2.733 -14.709 -13.160 1.00 66.19 80 THR A N 1
ATOM 619 C CA . THR A 1 80 ? 2.053 -14.555 -11.860 1.00 66.19 80 THR A CA 1
ATOM 620 C C . THR A 1 80 ? 2.451 -13.232 -11.212 1.00 66.19 80 THR A C 1
ATOM 622 O O . THR A 1 80 ? 3.564 -12.764 -11.402 1.00 66.19 80 THR A O 1
ATOM 625 N N . TYR A 1 81 ? 1.557 -12.596 -10.459 1.00 69.19 81 TYR A N 1
ATOM 626 C CA . TYR A 1 81 ? 1.861 -11.316 -9.821 1.00 69.19 81 TYR A CA 1
ATOM 627 C C . TYR A 1 81 ? 2.734 -11.540 -8.576 1.00 69.19 81 TYR A C 1
ATOM 629 O O . TYR A 1 81 ? 2.307 -12.257 -7.673 1.00 69.19 81 TYR A O 1
ATOM 637 N N . ALA A 1 82 ? 3.913 -10.925 -8.496 1.00 70.75 82 ALA A N 1
ATOM 638 C CA . ALA A 1 82 ? 4.889 -11.055 -7.415 1.00 70.75 82 ALA A CA 1
ATOM 639 C C . ALA A 1 82 ? 4.235 -10.974 -6.036 1.00 70.75 82 ALA A C 1
ATOM 641 O O . ALA A 1 82 ? 4.344 -11.892 -5.233 1.00 70.75 82 ALA A O 1
ATOM 642 N N . ALA A 1 83 ? 3.443 -9.927 -5.798 1.00 68.50 83 ALA A N 1
ATOM 643 C CA . ALA A 1 83 ? 2.795 -9.710 -4.508 1.00 68.50 83 ALA A CA 1
ATOM 644 C C . ALA A 1 83 ? 1.804 -10.819 -4.105 1.00 68.50 83 ALA A C 1
ATOM 646 O O . ALA A 1 83 ? 1.457 -10.929 -2.937 1.00 68.50 83 ALA A O 1
ATOM 647 N N . SER A 1 84 ? 1.346 -11.645 -5.053 1.00 70.94 84 SER A N 1
ATOM 648 C CA . SER A 1 84 ? 0.436 -12.766 -4.777 1.00 70.94 84 SER A CA 1
ATOM 649 C C . SER A 1 84 ? 1.143 -14.083 -4.446 1.00 70.94 84 SER A C 1
ATOM 651 O O . SER A 1 84 ? 0.495 -15.003 -3.953 1.00 70.94 84 SER A O 1
ATOM 653 N N . VAL A 1 85 ? 2.445 -14.196 -4.726 1.00 74.75 85 VAL A N 1
ATOM 654 C CA . VAL A 1 85 ? 3.210 -15.449 -4.562 1.00 74.75 85 VAL A CA 1
ATOM 655 C C . VAL A 1 85 ? 4.489 -15.294 -3.747 1.00 74.75 85 VAL A C 1
ATOM 657 O O . VAL A 1 85 ? 5.066 -16.297 -3.337 1.00 74.75 85 VAL A O 1
ATOM 660 N N . MET A 1 86 ? 4.947 -14.064 -3.522 1.00 81.19 86 MET A N 1
ATOM 661 C CA . MET A 1 86 ? 6.180 -13.790 -2.800 1.00 81.19 86 MET A CA 1
ATOM 662 C C . MET A 1 86 ? 5.925 -13.720 -1.300 1.00 81.19 86 MET A C 1
ATOM 664 O O . MET A 1 86 ? 5.198 -12.857 -0.810 1.00 81.19 86 MET A O 1
ATOM 668 N N . GLU A 1 87 ? 6.586 -14.608 -0.566 1.00 84.44 87 GLU A N 1
ATOM 669 C CA . GLU A 1 87 ? 6.681 -14.541 0.887 1.00 84.44 87 GLU A CA 1
ATOM 670 C C . GLU A 1 87 ? 7.930 -13.742 1.279 1.00 84.44 87 GLU A C 1
ATOM 672 O O . GLU A 1 87 ? 9.001 -13.906 0.693 1.00 84.44 87 GLU A O 1
ATOM 677 N N . TYR A 1 88 ? 7.802 -12.874 2.280 1.00 89.12 88 TYR A N 1
ATOM 678 C CA . TYR A 1 88 ? 8.909 -12.108 2.847 1.00 89.12 88 TYR A CA 1
ATOM 679 C C . TYR A 1 88 ? 8.865 -12.181 4.372 1.00 89.12 88 TYR A C 1
ATOM 681 O O . TYR A 1 88 ? 7.814 -12.421 4.971 1.00 89.12 88 TYR A O 1
ATOM 689 N N . THR A 1 89 ? 10.010 -11.947 5.012 1.00 90.44 89 THR A N 1
ATOM 690 C CA . THR A 1 89 ? 10.080 -11.863 6.473 1.00 90.44 89 THR A CA 1
ATOM 691 C C . THR A 1 89 ? 10.077 -10.402 6.896 1.00 90.44 89 THR A C 1
ATOM 693 O O . THR A 1 89 ? 10.790 -9.571 6.337 1.00 90.44 89 THR A O 1
ATOM 696 N N . ALA A 1 90 ? 9.265 -10.075 7.891 1.00 93.88 90 ALA A N 1
ATOM 697 C CA . ALA A 1 90 ? 9.237 -8.757 8.495 1.00 93.88 90 ALA A CA 1
ATOM 698 C C . ALA A 1 90 ? 8.882 -8.870 9.973 1.00 93.88 90 ALA A C 1
ATOM 700 O O . ALA A 1 90 ? 8.250 -9.837 10.402 1.00 93.88 90 ALA A O 1
ATOM 701 N N . GLU A 1 91 ? 9.270 -7.860 10.737 1.00 94.94 91 GLU A N 1
ATOM 702 C CA . GLU A 1 91 ? 8.928 -7.741 12.144 1.00 94.94 91 GLU A CA 1
ATOM 703 C C . GLU A 1 91 ? 8.317 -6.377 12.446 1.00 94.94 91 GLU A C 1
ATOM 705 O O . GLU A 1 91 ? 8.639 -5.370 11.815 1.00 94.94 91 GLU A O 1
ATOM 710 N N . ILE A 1 92 ? 7.430 -6.355 13.440 1.00 95.81 92 ILE A N 1
ATOM 711 C CA . ILE A 1 92 ? 6.934 -5.117 14.028 1.00 95.81 92 ILE A CA 1
ATOM 712 C C . ILE A 1 92 ? 7.613 -4.944 15.382 1.00 95.81 92 ILE A C 1
ATOM 714 O O . ILE A 1 92 ? 7.390 -5.747 16.297 1.00 95.81 92 ILE A O 1
ATOM 718 N N . SER A 1 93 ? 8.400 -3.882 15.537 1.00 94.31 93 SER A N 1
ATOM 719 C CA . SER A 1 93 ? 9.138 -3.593 16.767 1.00 94.31 93 SER A CA 1
ATOM 720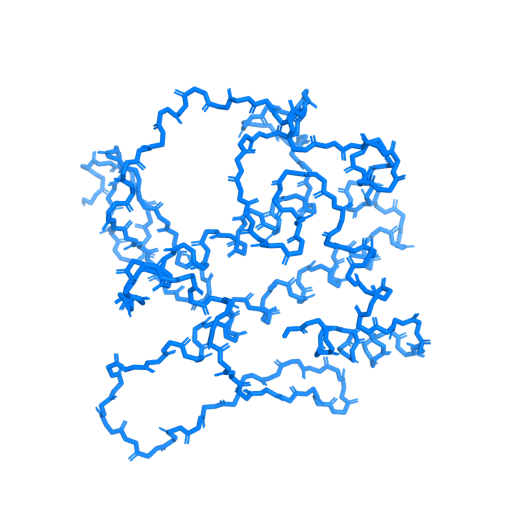 C C . SER A 1 93 ? 8.205 -3.377 17.972 1.00 94.31 93 SER A C 1
ATOM 722 O O . SER A 1 93 ? 6.975 -3.321 17.854 1.00 94.31 93 SER A O 1
ATOM 724 N N . ALA A 1 94 ? 8.770 -3.235 19.173 1.00 92.12 94 ALA A N 1
ATOM 725 C CA . ALA A 1 94 ? 7.988 -2.908 20.369 1.00 92.12 94 ALA A CA 1
ATOM 726 C C . ALA A 1 94 ? 7.280 -1.542 20.269 1.00 92.12 94 ALA A C 1
ATOM 728 O O . ALA A 1 94 ? 6.237 -1.353 20.887 1.00 92.12 94 ALA A O 1
ATOM 729 N N . THR A 1 95 ? 7.819 -0.610 19.477 1.00 92.25 95 THR A N 1
ATOM 730 C CA . THR A 1 95 ? 7.232 0.717 19.232 1.00 92.25 95 THR A CA 1
ATOM 731 C C . THR A 1 95 ? 6.280 0.737 18.036 1.00 92.25 95 THR A C 1
ATOM 733 O O . THR A 1 95 ? 5.770 1.798 17.684 1.00 92.25 95 THR A O 1
ATOM 736 N N . GLY A 1 96 ? 6.035 -0.415 17.405 1.00 93.56 96 GLY A N 1
ATOM 737 C CA . GLY A 1 96 ? 5.199 -0.500 16.213 1.00 93.56 96 GLY A CA 1
ATOM 738 C C . GLY A 1 96 ? 5.922 -0.113 14.922 1.00 93.56 96 GLY A C 1
ATOM 739 O O . GLY A 1 96 ? 5.260 0.213 13.946 1.00 93.56 96 GLY A O 1
ATOM 740 N N . GLU A 1 97 ? 7.255 -0.100 14.891 1.00 95.06 97 GLU A N 1
ATOM 741 C CA . GLU A 1 97 ? 8.003 0.148 13.652 1.00 95.06 97 GLU A CA 1
ATOM 742 C C . GLU A 1 97 ? 7.986 -1.102 12.769 1.00 95.06 97 GLU A C 1
ATOM 744 O O . GLU A 1 97 ? 8.308 -2.189 13.245 1.00 95.06 97 GLU A O 1
ATOM 749 N N . TYR A 1 98 ? 7.622 -0.946 11.494 1.00 95.56 98 TYR A N 1
ATOM 750 C CA . TYR A 1 98 ? 7.658 -2.024 10.510 1.00 95.56 98 TYR A CA 1
ATOM 751 C C . TYR A 1 98 ? 9.084 -2.165 9.971 1.00 95.56 98 TYR A C 1
ATOM 753 O O . TYR A 1 98 ? 9.623 -1.240 9.358 1.00 95.56 98 TYR A O 1
ATOM 761 N N . GLN A 1 99 ? 9.693 -3.337 10.130 1.00 94.88 99 GLN A N 1
ATOM 762 C CA . GLN A 1 99 ? 11.018 -3.638 9.600 1.00 94.88 99 GLN A CA 1
ATOM 763 C C . GLN A 1 99 ? 10.984 -4.840 8.656 1.00 94.88 99 GLN A C 1
ATOM 765 O O . GLN A 1 99 ? 10.553 -5.928 9.024 1.00 94.88 99 GLN A O 1
ATOM 770 N N . CYS A 1 100 ? 11.473 -4.638 7.432 1.00 93.00 100 CYS A N 1
ATOM 771 C CA . CYS A 1 100 ? 11.735 -5.725 6.498 1.00 93.00 100 CYS A CA 1
ATOM 772 C C . CYS A 1 100 ? 13.021 -6.440 6.891 1.00 93.00 100 CYS A C 1
ATOM 774 O O . CYS A 1 100 ? 14.045 -5.789 7.111 1.00 93.00 100 CYS A O 1
ATOM 776 N N . LEU A 1 101 ? 12.954 -7.763 6.993 1.00 89.69 101 LEU A N 1
ATOM 777 C CA . LEU A 1 101 ? 14.089 -8.601 7.339 1.00 89.69 101 LEU A CA 1
ATOM 778 C C . LEU A 1 101 ? 14.620 -9.241 6.063 1.00 89.69 101 LEU A C 1
ATOM 780 O O . LEU A 1 101 ? 13.896 -9.956 5.372 1.00 89.69 101 LEU A O 1
ATOM 784 N N . ASP A 1 102 ? 15.881 -8.954 5.757 1.00 78.88 102 ASP A N 1
ATOM 785 C CA . ASP A 1 102 ? 16.587 -9.578 4.648 1.00 78.88 102 ASP A CA 1
ATOM 786 C C . ASP A 1 102 ? 17.035 -10.989 5.073 1.00 78.88 102 ASP A C 1
ATOM 788 O O . ASP A 1 102 ? 17.837 -11.113 6.010 1.00 78.88 102 ASP A O 1
ATOM 792 N N . PRO A 1 103 ? 16.506 -12.062 4.454 1.00 63.34 103 PRO A N 1
ATOM 793 C CA . PRO A 1 103 ? 16.928 -13.420 4.770 1.00 63.34 103 PRO A CA 1
ATOM 794 C C . PRO A 1 103 ? 18.377 -13.709 4.334 1.00 63.34 103 PRO A C 1
ATOM 796 O O . PRO A 1 103 ? 18.964 -14.666 4.840 1.00 63.34 103 PRO A O 1
ATOM 799 N N . GLU A 1 104 ? 18.971 -12.896 3.450 1.00 62.38 104 GLU A N 1
ATOM 800 C CA . GLU A 1 104 ? 20.290 -13.115 2.846 1.00 62.38 104 GLU A CA 1
ATOM 801 C C . GLU A 1 104 ? 21.307 -12.014 3.183 1.00 62.38 104 GLU A C 1
ATOM 803 O O . GLU A 1 104 ? 22.006 -11.489 2.319 1.00 62.38 104 GLU A O 1
ATOM 808 N N . ASN A 1 105 ? 21.504 -11.728 4.469 1.00 51.16 105 ASN A N 1
ATOM 809 C CA . ASN A 1 105 ? 22.550 -10.810 4.955 1.00 51.16 105 ASN A CA 1
ATOM 810 C C . ASN A 1 105 ? 24.011 -11.242 4.613 1.00 51.16 105 ASN A C 1
ATOM 812 O O . ASN A 1 105 ? 24.953 -10.658 5.141 1.00 51.16 105 ASN A O 1
ATOM 816 N N . ASP A 1 106 ? 24.208 -12.276 3.782 1.00 47.59 106 ASP A N 1
ATOM 817 C CA . ASP A 1 106 ? 25.472 -13.004 3.586 1.00 47.59 106 ASP A CA 1
ATOM 818 C C . ASP A 1 106 ? 25.790 -13.396 2.122 1.00 47.59 106 ASP A C 1
ATOM 820 O O . ASP A 1 106 ? 26.774 -14.101 1.881 1.00 47.59 106 ASP A O 1
ATOM 824 N N . SER A 1 107 ? 25.010 -12.970 1.118 1.00 44.22 107 SER A N 1
ATOM 825 C CA . SER A 1 107 ? 25.263 -13.341 -0.285 1.00 44.22 107 SER A CA 1
ATOM 826 C C . SER A 1 107 ? 25.539 -12.099 -1.152 1.00 44.22 107 SER A C 1
ATOM 828 O O . SER A 1 107 ? 24.689 -11.243 -1.361 1.00 44.22 107 SER A O 1
ATOM 830 N N . GLU A 1 108 ? 26.770 -11.975 -1.674 1.00 50.94 108 GLU A N 1
ATOM 831 C CA . GLU A 1 108 ? 27.203 -10.896 -2.594 1.00 50.94 108 GLU A CA 1
ATOM 832 C C . GLU A 1 108 ? 26.442 -10.894 -3.944 1.00 50.94 108 GLU A C 1
ATOM 834 O O . GLU A 1 108 ? 26.732 -10.089 -4.831 1.00 50.94 108 GLU A O 1
ATOM 839 N N . ASN A 1 109 ? 25.456 -11.781 -4.120 1.00 46.56 109 ASN A N 1
ATOM 840 C CA . ASN A 1 109 ? 24.602 -11.865 -5.296 1.00 46.56 109 ASN A CA 1
ATOM 841 C C . ASN A 1 109 ? 23.227 -11.255 -4.997 1.00 46.56 109 ASN A C 1
ATOM 843 O O . ASN A 1 109 ? 22.228 -11.957 -4.900 1.00 46.56 109 ASN A O 1
ATOM 847 N N . HIS A 1 110 ? 23.169 -9.922 -4.958 1.00 50.38 110 HIS A N 1
ATOM 848 C CA . HIS A 1 110 ? 21.946 -9.102 -4.863 1.00 50.38 110 HIS A CA 1
ATOM 849 C C . HIS A 1 110 ? 20.973 -9.236 -6.059 1.00 50.38 110 HIS A C 1
ATOM 851 O O . HIS A 1 110 ? 20.224 -8.306 -6.365 1.00 50.38 110 HIS A O 1
ATOM 857 N N . LEU A 1 111 ? 21.022 -10.341 -6.804 1.00 52.47 111 LEU A N 1
ATOM 858 C CA . LEU A 1 111 ? 20.247 -10.530 -8.028 1.00 52.47 111 LEU A CA 1
ATOM 859 C C . LEU A 1 111 ? 18.769 -10.864 -7.756 1.00 52.47 111 LEU A C 1
ATOM 861 O O . LEU A 1 111 ? 17.962 -10.582 -8.632 1.00 52.47 111 LEU A O 1
ATOM 865 N N . ASP A 1 112 ? 18.398 -11.315 -6.548 1.00 64.94 112 ASP A N 1
ATOM 866 C CA . ASP A 1 112 ? 17.017 -11.703 -6.198 1.00 64.94 112 ASP A CA 1
ATOM 867 C C . ASP A 1 112 ? 16.471 -11.007 -4.928 1.00 64.94 112 ASP A C 1
ATOM 869 O O . ASP A 1 112 ? 15.826 -11.619 -4.080 1.00 64.94 112 ASP A O 1
ATOM 873 N N . ASN A 1 113 ? 16.640 -9.683 -4.808 1.00 77.31 113 ASN A N 1
ATOM 874 C CA . ASN A 1 113 ? 16.052 -8.887 -3.708 1.00 77.31 113 ASN A CA 1
ATOM 875 C C . ASN A 1 113 ? 14.506 -8.765 -3.754 1.00 77.31 113 ASN A C 1
ATOM 877 O O . ASN A 1 113 ? 13.924 -7.979 -3.006 1.00 77.31 113 ASN A O 1
ATOM 881 N N . CYS A 1 114 ? 13.815 -9.544 -4.593 1.00 84.00 114 CYS A N 1
ATOM 882 C CA . CYS A 1 114 ? 12.367 -9.461 -4.782 1.00 84.00 114 CYS A CA 1
ATOM 883 C C . CYS A 1 114 ? 11.554 -9.538 -3.468 1.00 84.00 114 CYS A C 1
ATOM 885 O O . CYS A 1 114 ? 10.688 -8.679 -3.282 1.00 84.00 114 CYS A O 1
ATOM 887 N N . PRO A 1 115 ? 11.822 -10.460 -2.512 1.00 88.31 115 PRO A N 1
ATOM 888 C CA . PRO A 1 115 ? 11.109 -10.467 -1.230 1.00 88.31 115 PRO A CA 1
ATOM 889 C C . PRO A 1 115 ? 11.270 -9.159 -0.442 1.00 88.31 115 PRO A C 1
ATOM 891 O O . PRO A 1 115 ? 10.312 -8.662 0.154 1.00 88.31 115 PRO A O 1
ATOM 894 N N . LEU A 1 116 ? 12.476 -8.584 -0.451 1.00 89.56 116 LEU A N 1
ATOM 895 C CA . LEU A 1 116 ? 12.777 -7.333 0.242 1.00 89.56 116 LEU A CA 1
ATOM 896 C C . LEU A 1 116 ? 12.074 -6.143 -0.422 1.00 89.56 116 LEU A C 1
ATOM 898 O O . LEU A 1 116 ? 11.582 -5.253 0.275 1.00 89.56 116 LEU A O 1
ATOM 902 N N . ASP A 1 117 ? 11.975 -6.141 -1.749 1.00 91.12 117 ASP A N 1
ATOM 903 C CA . ASP A 1 117 ? 11.279 -5.099 -2.502 1.00 91.12 117 ASP A CA 1
ATOM 904 C C . ASP A 1 117 ? 9.763 -5.160 -2.303 1.00 91.12 117 ASP A C 1
ATOM 906 O O . ASP A 1 117 ? 9.148 -4.120 -2.058 1.00 91.12 117 ASP A O 1
ATOM 910 N N . VAL A 1 118 ? 9.169 -6.363 -2.303 1.00 91.25 118 VAL A N 1
ATOM 911 C CA . VAL A 1 118 ? 7.753 -6.557 -1.942 1.00 91.25 118 VAL A CA 1
ATOM 912 C C . VAL A 1 118 ? 7.515 -6.049 -0.523 1.00 91.25 118 VAL A C 1
ATOM 914 O O . VAL A 1 118 ? 6.645 -5.206 -0.307 1.00 91.25 118 VAL A O 1
ATOM 917 N N . CYS A 1 119 ? 8.345 -6.474 0.433 1.00 93.62 119 CYS A N 1
ATOM 918 C CA . CYS A 1 119 ? 8.243 -6.001 1.807 1.00 93.62 119 CYS A CA 1
ATOM 919 C C . CYS A 1 119 ? 8.356 -4.473 1.908 1.00 93.62 119 CYS A C 1
ATOM 921 O O . CYS A 1 119 ? 7.623 -3.843 2.670 1.00 93.62 119 CYS A O 1
ATOM 923 N N . SER A 1 120 ? 9.258 -3.863 1.138 1.00 93.88 120 SER A N 1
ATOM 924 C CA . SER A 1 120 ? 9.463 -2.415 1.137 1.00 93.88 120 SER A CA 1
ATOM 925 C C . SER A 1 120 ? 8.243 -1.667 0.598 1.00 93.88 120 SER A C 1
ATOM 927 O O . SER A 1 120 ? 7.880 -0.633 1.165 1.00 93.88 120 SER A O 1
ATOM 929 N N . CYS A 1 121 ? 7.598 -2.178 -0.461 1.00 94.56 121 CYS A N 1
ATOM 930 C CA . CYS A 1 121 ? 6.325 -1.650 -0.964 1.00 94.56 121 CYS A CA 1
ATOM 931 C C . CYS A 1 121 ? 5.237 -1.715 0.124 1.00 94.56 121 CYS A C 1
ATOM 933 O O . CYS A 1 121 ? 4.560 -0.719 0.384 1.00 94.56 121 CYS A O 1
ATOM 935 N N . ASP A 1 122 ? 5.118 -2.856 0.804 1.00 94.50 122 ASP A N 1
ATOM 936 C CA . ASP A 1 122 ? 4.107 -3.097 1.840 1.00 94.50 122 ASP A CA 1
ATOM 937 C C . ASP A 1 122 ? 4.317 -2.215 3.066 1.00 94.50 122 ASP A C 1
ATOM 939 O O . ASP A 1 122 ? 3.365 -1.644 3.601 1.00 94.50 122 ASP A O 1
ATOM 943 N N . LYS A 1 123 ? 5.577 -2.059 3.485 1.00 95.50 123 LYS A N 1
ATOM 944 C CA . LYS A 1 123 ? 5.971 -1.189 4.591 1.00 95.50 123 LYS A CA 1
ATOM 945 C C . LYS A 1 123 ? 5.544 0.252 4.331 1.00 95.50 123 LYS A C 1
ATOM 947 O O . LYS A 1 123 ? 4.825 0.826 5.148 1.00 95.50 123 LYS A O 1
ATOM 952 N N . ILE A 1 124 ? 5.967 0.841 3.205 1.00 95.94 124 ILE A N 1
ATOM 953 C CA . ILE A 1 124 ? 5.658 2.253 2.931 1.00 95.94 124 ILE A CA 1
ATOM 954 C C . ILE A 1 124 ? 4.155 2.466 2.753 1.00 95.94 124 ILE A C 1
ATOM 956 O O . ILE A 1 124 ? 3.624 3.504 3.147 1.00 95.94 124 ILE A O 1
ATOM 960 N N . PHE A 1 125 ? 3.461 1.478 2.185 1.00 95.94 125 PHE A N 1
ATOM 961 C CA . PHE A 1 125 ? 2.014 1.493 2.070 1.00 95.94 125 PHE A CA 1
ATOM 962 C C . PHE A 1 125 ? 1.361 1.549 3.453 1.00 95.94 125 PHE A C 1
ATOM 964 O O . PHE A 1 125 ? 0.643 2.504 3.749 1.00 95.94 125 PHE A O 1
ATOM 971 N N . ALA A 1 126 ? 1.676 0.593 4.329 1.00 96.94 126 ALA A N 1
ATOM 972 C CA . ALA A 1 126 ? 1.113 0.521 5.670 1.00 96.94 126 ALA A CA 1
ATOM 973 C C . ALA A 1 126 ? 1.389 1.803 6.478 1.00 96.94 126 ALA A C 1
ATOM 975 O O . ALA A 1 126 ? 0.471 2.355 7.089 1.00 96.94 126 ALA A O 1
ATOM 976 N N . GLU A 1 127 ? 2.621 2.323 6.440 1.00 97.06 127 GLU A N 1
ATOM 977 C CA . GLU A 1 127 ? 3.007 3.568 7.121 1.00 97.06 127 GLU A CA 1
ATOM 978 C C . GLU A 1 127 ? 2.190 4.773 6.633 1.00 97.06 127 GLU A C 1
ATOM 980 O O . GLU A 1 127 ? 1.721 5.582 7.439 1.00 97.06 127 GLU A O 1
ATOM 985 N N . ARG A 1 128 ? 1.964 4.883 5.319 1.00 97.44 128 ARG A N 1
ATOM 986 C CA . ARG A 1 128 ? 1.184 5.984 4.738 1.00 97.44 128 ARG A CA 1
ATOM 987 C C . ARG A 1 128 ? -0.306 5.868 5.020 1.00 97.44 128 ARG A C 1
ATOM 989 O O . ARG A 1 128 ? -0.937 6.895 5.260 1.00 97.44 128 ARG A O 1
ATOM 996 N N . ILE A 1 129 ? -0.866 4.658 5.032 1.00 97.38 129 ILE A N 1
ATOM 997 C CA . ILE A 1 129 ? -2.263 4.447 5.437 1.00 97.38 129 ILE A CA 1
ATOM 998 C C . ILE A 1 129 ? -2.439 4.812 6.913 1.00 97.38 129 ILE A C 1
ATOM 1000 O O . ILE A 1 129 ? -3.417 5.474 7.257 1.00 97.38 129 ILE A O 1
ATOM 1004 N N . LEU A 1 130 ? -1.483 4.455 7.780 1.00 97.25 130 LEU A N 1
ATOM 1005 C CA . LEU A 1 130 ? -1.532 4.816 9.198 1.00 97.25 130 LEU A CA 1
ATOM 1006 C C . LEU A 1 130 ? -1.491 6.331 9.397 1.00 97.25 130 LEU A C 1
ATOM 1008 O O . LEU A 1 130 ? -2.282 6.877 10.168 1.00 97.25 130 LEU A O 1
ATOM 1012 N N . GLU A 1 131 ? -0.593 7.020 8.695 1.00 97.38 131 GLU A N 1
ATOM 1013 C CA . GLU A 1 131 ? -0.524 8.479 8.739 1.00 97.38 131 GLU A CA 1
ATOM 1014 C C . GLU A 1 131 ? -1.823 9.118 8.231 1.00 97.38 131 GLU A C 1
ATOM 1016 O O . GLU A 1 131 ? -2.393 9.988 8.889 1.00 97.38 131 GLU A O 1
ATOM 1021 N N . ASN A 1 132 ? -2.356 8.628 7.110 1.00 96.62 132 ASN A N 1
ATOM 1022 C CA . ASN A 1 132 ? -3.641 9.067 6.575 1.00 96.62 132 ASN A CA 1
ATOM 1023 C C . ASN A 1 132 ? -4.782 8.865 7.599 1.00 96.62 132 ASN A C 1
ATOM 1025 O O . ASN A 1 132 ? -5.563 9.780 7.861 1.00 96.62 132 ASN A O 1
ATOM 1029 N N . TYR A 1 133 ? -4.831 7.711 8.270 1.00 96.75 133 TYR A N 1
ATOM 1030 C CA . TYR A 1 133 ? -5.798 7.427 9.333 1.00 96.75 133 TYR A CA 1
ATOM 1031 C C . TYR A 1 133 ? -5.666 8.383 10.531 1.00 96.75 133 TYR A C 1
ATOM 1033 O O . TYR A 1 133 ? -6.671 8.911 11.015 1.00 96.75 133 TYR A O 1
ATOM 1041 N N . ARG A 1 134 ? -4.439 8.663 10.990 1.00 97.00 134 ARG A N 1
ATOM 1042 C CA . ARG A 1 134 ? -4.178 9.619 12.082 1.00 97.00 134 ARG A CA 1
ATOM 1043 C C . ARG A 1 134 ? -4.667 11.022 11.739 1.00 97.00 134 ARG A C 1
ATOM 1045 O O . ARG A 1 134 ? -5.323 11.652 12.567 1.00 97.00 134 ARG A O 1
ATOM 1052 N N . ARG A 1 135 ? -4.399 11.492 10.521 1.00 97.38 135 ARG A N 1
ATOM 1053 C CA . ARG A 1 135 ? -4.841 12.813 10.050 1.00 97.38 135 ARG A CA 1
ATOM 1054 C C . ARG A 1 135 ? -6.359 12.904 9.949 1.00 97.38 135 ARG A C 1
ATOM 1056 O O . ARG A 1 135 ? -6.944 13.876 10.425 1.00 97.38 135 ARG A O 1
ATOM 1063 N N . CYS A 1 136 ? -7.018 11.851 9.462 1.00 96.56 136 CYS A N 1
ATOM 1064 C CA . CYS A 1 136 ? -8.477 11.772 9.505 1.00 96.56 136 CYS A CA 1
ATOM 1065 C C . CYS A 1 136 ? -9.014 11.849 10.948 1.00 96.56 136 CYS A C 1
ATOM 1067 O O . CYS A 1 136 ? -9.906 12.647 11.239 1.00 96.56 136 CYS A O 1
ATOM 1069 N N . LYS A 1 137 ? -8.434 11.086 11.888 1.00 96.00 137 LYS A N 1
ATOM 1070 C CA . LYS A 1 137 ? -8.797 11.139 13.318 1.00 96.00 137 LYS A CA 1
ATOM 1071 C C . LYS A 1 137 ? -8.555 12.511 13.952 1.00 96.00 137 LYS A C 1
ATOM 1073 O O . LYS A 1 137 ? -9.287 12.885 14.866 1.00 96.00 137 LYS A O 1
ATOM 1078 N N . ALA A 1 138 ? -7.574 13.263 13.458 1.00 97.38 138 ALA A N 1
ATOM 1079 C CA . ALA A 1 138 ? -7.307 14.642 13.859 1.00 97.38 138 ALA A CA 1
ATOM 1080 C C . ALA A 1 138 ? -8.291 15.666 13.253 1.00 97.38 138 ALA A C 1
ATOM 1082 O O . ALA A 1 138 ? -8.220 16.849 13.584 1.00 97.38 138 ALA A O 1
ATOM 1083 N N . GLY A 1 139 ? -9.229 15.228 12.406 1.00 97.00 139 GLY A N 1
ATOM 1084 C CA . GLY A 1 139 ? -10.265 16.064 11.799 1.00 97.00 139 GLY A CA 1
ATOM 1085 C C . GLY A 1 139 ? -9.919 16.599 10.408 1.00 97.00 139 GLY A C 1
ATOM 1086 O O . GLY A 1 139 ? -10.645 17.448 9.892 1.00 97.00 139 GLY A O 1
ATOM 1087 N N . GLU A 1 140 ? -8.841 16.122 9.781 1.00 95.56 140 GLU A N 1
ATOM 1088 C CA . GLU A 1 140 ? -8.485 16.508 8.416 1.00 95.56 140 GLU A CA 1
ATOM 1089 C C . GLU A 1 140 ? -9.287 15.686 7.394 1.00 95.56 140 GLU A C 1
ATOM 1091 O O . GLU A 1 140 ? -8.905 14.577 7.015 1.00 95.56 140 GLU A O 1
ATOM 1096 N N . SER A 1 141 ? -10.404 16.244 6.920 1.00 91.69 141 SER A N 1
ATOM 1097 C CA . SER A 1 141 ? -11.376 15.546 6.063 1.00 91.69 141 SER A CA 1
ATOM 1098 C C . SER A 1 141 ? -10.800 14.972 4.768 1.00 91.69 141 SER A C 1
ATOM 1100 O O . SER A 1 141 ? -11.302 13.964 4.286 1.00 91.69 141 SER A O 1
ATOM 1102 N N . ASN A 1 142 ? -9.746 15.574 4.212 1.00 90.25 142 ASN A N 1
ATOM 1103 C CA . ASN A 1 142 ? -9.130 15.116 2.959 1.00 90.25 142 ASN A CA 1
ATOM 1104 C C . ASN A 1 142 ? -8.396 13.771 3.102 1.00 90.25 142 ASN A C 1
ATOM 1106 O O . ASN A 1 142 ? -8.116 13.124 2.098 1.00 90.25 142 ASN A O 1
ATOM 1110 N N . PHE A 1 143 ? -8.094 13.355 4.336 1.00 94.12 143 PHE A N 1
ATOM 1111 C CA . PHE A 1 143 ? -7.457 12.074 4.655 1.00 94.12 143 PHE A CA 1
ATOM 1112 C C . PHE A 1 143 ? -8.483 11.014 5.073 1.00 94.12 143 PHE A C 1
ATOM 1114 O O . PHE A 1 143 ? -8.140 9.848 5.267 1.00 94.12 143 PHE A O 1
ATOM 1121 N N . CYS A 1 144 ? -9.750 11.401 5.241 1.00 94.56 144 CYS A N 1
ATOM 1122 C CA . CYS A 1 144 ? -10.816 10.471 5.573 1.00 94.56 144 CYS A CA 1
ATOM 1123 C C . CYS A 1 144 ?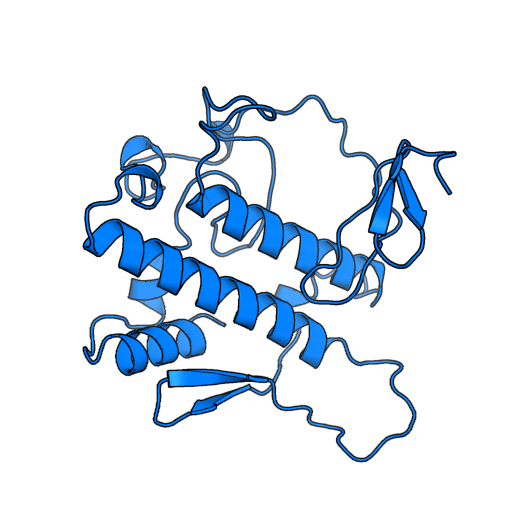 -11.335 9.760 4.325 1.00 94.56 144 CYS A C 1
ATOM 1125 O O . CYS A 1 144 ? -11.516 10.372 3.274 1.00 94.56 144 CYS A O 1
ATOM 1127 N N . LEU A 1 145 ? -11.638 8.472 4.480 1.00 94.44 145 LEU A N 1
ATOM 1128 C CA . LEU A 1 145 ? -12.338 7.696 3.463 1.00 94.44 145 LEU A CA 1
ATOM 1129 C C . LEU A 1 145 ? -13.712 8.306 3.200 1.00 94.44 145 LEU A C 1
ATOM 1131 O O . LEU A 1 145 ? -14.452 8.622 4.134 1.00 94.44 145 LEU A O 1
ATOM 1135 N N . LYS A 1 146 ? -14.073 8.439 1.926 1.00 93.56 146 LYS A N 1
ATOM 1136 C CA . LYS A 1 146 ? -15.400 8.903 1.516 1.00 93.56 146 LYS A CA 1
ATOM 1137 C C . LYS A 1 146 ? -16.333 7.703 1.379 1.00 93.56 146 LYS A C 1
ATOM 1139 O O . LYS A 1 146 ? -16.104 6.839 0.539 1.00 93.56 146 LYS A O 1
ATOM 1144 N N . ASP A 1 147 ? -17.418 7.671 2.149 1.00 94.44 147 ASP A N 1
ATOM 1145 C CA . ASP A 1 147 ? -18.358 6.536 2.186 1.00 94.44 147 ASP A CA 1
ATOM 1146 C C . ASP A 1 147 ? -18.838 6.081 0.799 1.00 94.44 147 ASP A C 1
ATOM 1148 O O . ASP A 1 147 ? -18.956 4.887 0.541 1.00 94.44 147 ASP A O 1
ATOM 1152 N N . GLN A 1 148 ? -19.052 7.024 -0.118 1.00 94.12 148 GLN A N 1
ATOM 1153 C CA . GLN A 1 148 ? -19.510 6.763 -1.487 1.00 94.12 148 GLN A CA 1
ATOM 1154 C C . GLN A 1 148 ? -18.541 5.932 -2.350 1.00 94.12 148 GLN A C 1
ATOM 1156 O O . GLN A 1 148 ? -18.949 5.439 -3.399 1.00 94.12 148 GLN A O 1
ATOM 1161 N N . PHE A 1 149 ? -17.275 5.806 -1.943 1.00 93.75 149 PHE A N 1
ATOM 1162 C CA . PHE A 1 149 ? -16.247 5.041 -2.654 1.00 93.75 149 PHE A CA 1
ATOM 1163 C C . PHE A 1 149 ? -15.876 3.730 -1.942 1.00 93.75 149 PHE A C 1
ATOM 1165 O O . PHE A 1 149 ? -15.044 2.982 -2.446 1.00 93.75 149 PHE A O 1
ATOM 1172 N N . GLN A 1 150 ? -16.498 3.414 -0.802 1.00 93.94 150 GLN A N 1
ATOM 1173 C CA . GLN A 1 150 ? -16.300 2.129 -0.126 1.00 93.94 150 GLN A CA 1
ATOM 1174 C C . GLN A 1 150 ? -17.060 1.005 -0.840 1.00 93.94 150 GLN A C 1
ATOM 1176 O O . GLN A 1 150 ? -18.229 1.164 -1.212 1.00 93.94 150 GLN A O 1
ATOM 1181 N N . HIS A 1 151 ? -16.429 -0.162 -0.987 1.00 92.38 151 HIS A N 1
ATOM 1182 C CA . HIS A 1 151 ? -17.043 -1.316 -1.661 1.00 92.38 151 HIS A CA 1
ATOM 1183 C C . HIS A 1 151 ? -18.222 -1.883 -0.869 1.00 92.38 151 HIS A C 1
ATOM 1185 O O . HIS A 1 151 ? -19.233 -2.279 -1.450 1.00 92.38 151 HIS A O 1
ATOM 1191 N N . SER A 1 152 ? -18.147 -1.824 0.462 1.00 92.31 152 SER A N 1
ATOM 1192 C CA . SER A 1 152 ? -19.240 -2.178 1.377 1.00 92.31 152 SER A CA 1
ATOM 1193 C C . SER A 1 152 ? -20.513 -1.342 1.159 1.00 92.31 152 SER A C 1
ATOM 1195 O O . SER A 1 152 ? -21.619 -1.825 1.408 1.00 92.31 152 SER A O 1
ATOM 1197 N N . ASN A 1 153 ? -20.376 -0.126 0.617 1.00 94.75 153 ASN A N 1
ATOM 1198 C CA . ASN A 1 153 ? -21.481 0.768 0.257 1.00 94.75 153 ASN A CA 1
ATOM 1199 C C . ASN A 1 153 ? -21.924 0.623 -1.209 1.00 94.75 153 ASN A C 1
ATOM 1201 O O . ASN A 1 153 ? -22.727 1.416 -1.703 1.00 94.75 153 ASN A O 1
ATOM 1205 N N . GLY A 1 154 ? -21.432 -0.403 -1.906 1.00 92.50 154 GLY A N 1
ATOM 1206 C CA . GLY A 1 154 ? -21.825 -0.734 -3.271 1.00 92.50 154 GLY A CA 1
ATOM 1207 C C . GLY A 1 154 ? -20.987 -0.070 -4.360 1.00 92.50 154 GLY A C 1
ATOM 1208 O O . GLY A 1 154 ? -21.366 -0.186 -5.525 1.00 92.50 154 GLY A O 1
ATOM 1209 N N . PHE A 1 155 ? -19.872 0.595 -4.022 1.00 92.12 155 PHE A N 1
ATOM 1210 C CA . PHE A 1 155 ? -18.902 1.020 -5.031 1.00 92.12 155 PHE A CA 1
ATOM 1211 C C . PHE A 1 155 ? -18.230 -0.207 -5.661 1.00 92.12 155 PHE A C 1
ATOM 1213 O O . PHE A 1 155 ? -17.758 -1.098 -4.958 1.00 92.12 155 PHE A O 1
ATOM 1220 N N . ALA A 1 156 ? -18.179 -0.262 -6.9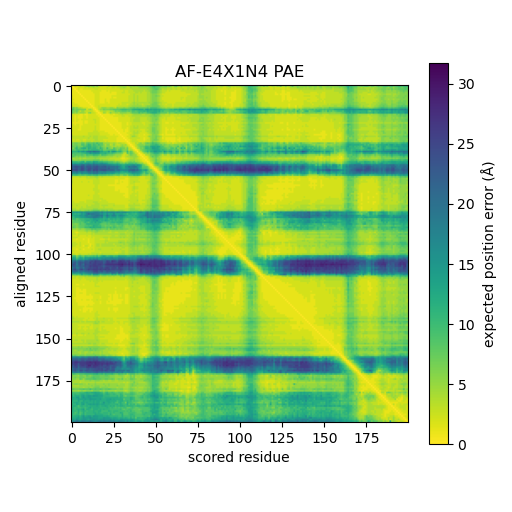85 1.00 88.50 156 ALA A N 1
ATOM 1221 C CA . ALA A 1 156 ? -17.627 -1.376 -7.740 1.00 88.50 156 ALA A CA 1
ATOM 1222 C C . ALA A 1 156 ? -16.638 -0.895 -8.807 1.00 88.50 156 ALA A C 1
ATOM 1224 O O . ALA A 1 156 ? -16.750 0.211 -9.330 1.00 88.50 156 ALA A O 1
ATOM 1225 N N . GLN A 1 157 ? -15.705 -1.770 -9.196 1.00 82.75 157 GLN A N 1
ATOM 1226 C CA . GLN A 1 157 ? -14.631 -1.443 -10.144 1.00 82.75 157 GLN A CA 1
ATOM 1227 C C . GLN A 1 157 ? -15.134 -0.907 -11.495 1.00 82.75 157 GLN A C 1
ATOM 1229 O O . GLN A 1 157 ? -14.472 -0.102 -12.138 1.00 82.75 157 GLN A O 1
ATOM 1234 N N . ASN A 1 158 ? -16.317 -1.327 -11.950 1.00 86.50 158 ASN A N 1
ATOM 1235 C CA . ASN A 1 158 ? -16.902 -0.839 -13.204 1.00 86.50 158 ASN A CA 1
ATOM 1236 C C . ASN A 1 158 ? -17.387 0.621 -13.132 1.00 86.50 158 ASN A C 1
ATOM 1238 O O . ASN A 1 158 ? -17.821 1.160 -14.147 1.00 86.50 158 ASN A O 1
ATOM 1242 N N . GLN A 1 159 ? -17.358 1.233 -11.948 1.00 90.62 159 GLN A N 1
ATOM 1243 C CA . GLN A 1 159 ? -17.629 2.651 -11.743 1.00 90.62 159 GLN A CA 1
ATOM 1244 C C . GLN A 1 159 ? -16.361 3.497 -11.837 1.00 90.62 159 GLN A C 1
ATOM 1246 O O . GLN A 1 159 ? -16.471 4.714 -11.830 1.00 90.62 159 GLN A O 1
ATOM 1251 N N . CYS A 1 160 ? -15.182 2.888 -11.938 1.00 87.81 160 CYS A N 1
ATOM 1252 C CA . CYS A 1 160 ? -13.941 3.610 -12.166 1.00 87.81 160 CYS A CA 1
ATOM 1253 C C . CYS A 1 160 ? -13.949 4.226 -13.566 1.00 87.81 160 CYS A C 1
ATOM 1255 O O . CYS A 1 160 ? -14.207 3.541 -14.558 1.00 87.81 160 CYS A O 1
ATOM 1257 N N . GLU A 1 161 ? -13.690 5.530 -13.646 1.00 86.06 161 GLU A N 1
ATOM 1258 C CA . GLU A 1 161 ? -13.637 6.245 -14.913 1.00 86.06 161 GLU A CA 1
ATOM 1259 C C . GLU A 1 161 ? -12.437 5.755 -15.714 1.00 86.06 161 GLU A C 1
ATOM 1261 O O . GLU A 1 161 ? -11.294 5.807 -15.255 1.00 86.06 161 GLU A O 1
ATOM 1266 N N . ASP A 1 162 ? -12.715 5.248 -16.913 1.00 71.31 162 ASP A N 1
ATOM 1267 C CA . ASP A 1 162 ? -11.695 4.711 -17.795 1.00 71.31 162 ASP A CA 1
ATOM 1268 C C . ASP A 1 162 ? -10.825 5.869 -18.287 1.00 71.31 162 ASP A C 1
ATOM 1270 O O . ASP A 1 162 ? -11.234 6.706 -19.101 1.00 71.31 162 ASP A O 1
ATOM 1274 N N . VAL A 1 163 ? -9.601 5.942 -17.778 1.00 59.41 163 VAL A N 1
ATOM 1275 C CA . VAL A 1 163 ? -8.582 6.775 -18.397 1.00 59.41 163 VAL A CA 1
ATOM 1276 C C . VAL A 1 163 ? -8.297 6.114 -19.731 1.00 59.41 163 VAL A C 1
ATOM 1278 O O . VAL A 1 163 ? -7.666 5.066 -19.773 1.00 59.41 163 VAL A O 1
ATOM 1281 N N . GLY A 1 164 ? -8.711 6.745 -20.832 1.00 44.53 164 GLY A N 1
ATOM 1282 C CA . GLY A 1 164 ? -8.402 6.342 -22.212 1.00 44.53 164 GLY A CA 1
ATOM 1283 C C . GLY A 1 164 ? -6.902 6.228 -22.548 1.00 44.53 164 GLY A C 1
ATOM 1284 O O . GLY A 1 164 ? -6.530 6.178 -23.722 1.00 44.53 164 GLY A O 1
ATOM 1285 N N . LEU A 1 165 ? -6.034 6.170 -21.538 1.00 43.31 165 LEU A N 1
ATOM 1286 C CA . LEU A 1 165 ? -4.785 5.436 -21.541 1.00 43.31 165 LEU A CA 1
ATOM 1287 C C . LEU A 1 165 ? -5.097 3.986 -21.930 1.00 43.31 165 LEU A C 1
ATOM 1289 O O . LEU A 1 165 ? -5.230 3.104 -21.083 1.00 43.31 165 LEU A O 1
ATOM 1293 N N . LYS A 1 166 ? -5.175 3.721 -23.244 1.00 42.00 166 LYS A N 1
ATOM 1294 C CA . LYS A 1 166 ? -4.806 2.408 -23.791 1.00 42.00 166 LYS A CA 1
ATOM 1295 C C . LYS A 1 166 ? -3.623 1.965 -22.957 1.00 42.00 166 LYS A C 1
ATOM 1297 O O . LYS A 1 166 ? -2.638 2.691 -23.028 1.00 42.00 166 LYS A O 1
ATOM 1302 N N . GLN A 1 167 ? -3.766 0.909 -22.145 1.00 46.91 167 GLN A N 1
ATOM 1303 C CA . GLN A 1 167 ? -2.714 0.414 -21.259 1.00 46.91 167 GLN A CA 1
ATOM 1304 C C . GLN A 1 167 ? -1.407 0.510 -22.027 1.00 46.91 167 GLN A C 1
ATOM 1306 O O . GLN A 1 167 ? -1.155 -0.307 -22.919 1.00 46.91 167 GLN A O 1
ATOM 1311 N N . GLU A 1 168 ? -0.633 1.571 -21.782 1.00 52.59 168 GLU A N 1
ATOM 1312 C CA . GLU A 1 168 ? 0.634 1.677 -22.461 1.00 52.59 168 GLU A CA 1
ATOM 1313 C C . GLU A 1 168 ? 1.372 0.456 -21.952 1.00 52.59 168 GLU A C 1
ATOM 1315 O O . GLU A 1 168 ? 1.288 0.113 -20.765 1.00 52.59 168 GLU A O 1
ATOM 1320 N N . LYS A 1 169 ? 1.978 -0.305 -22.857 1.00 54.97 169 LYS A N 1
ATOM 1321 C CA . LYS A 1 169 ? 2.845 -1.379 -22.411 1.00 54.97 169 LYS A CA 1
ATOM 1322 C C . LYS A 1 169 ? 3.998 -0.688 -21.698 1.00 54.97 169 LYS A C 1
ATOM 1324 O O . LYS A 1 169 ? 4.929 -0.192 -22.319 1.00 54.97 169 LYS A O 1
ATOM 1329 N N . HIS A 1 170 ? 3.850 -0.549 -20.390 1.00 63.34 170 HIS A N 1
ATOM 1330 C CA . HIS A 1 170 ? 4.878 -0.056 -19.506 1.00 63.34 170 HIS A CA 1
ATOM 1331 C C . HIS A 1 170 ?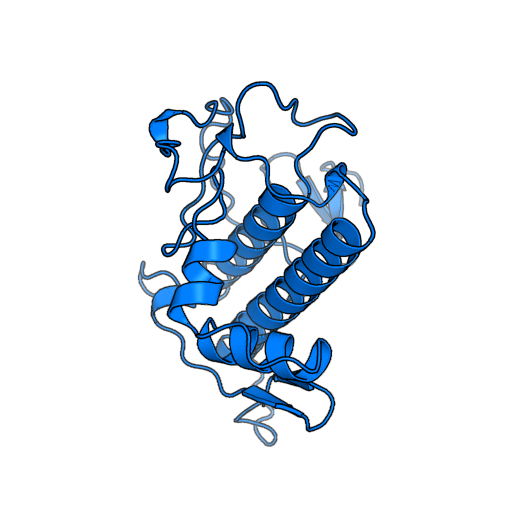 5.884 -1.196 -19.398 1.00 63.34 170 HIS A C 1
ATOM 1333 O O . HIS A 1 170 ? 5.755 -2.058 -18.537 1.00 63.34 170 HIS A O 1
ATOM 1339 N N . GLU A 1 171 ? 6.804 -1.264 -20.354 1.00 70.56 171 GLU A N 1
ATOM 1340 C CA . GLU A 1 171 ? 7.788 -2.351 -20.448 1.00 70.56 171 GLU A CA 1
ATOM 1341 C C . GLU A 1 171 ? 9.008 -2.091 -19.559 1.00 70.56 171 GLU A C 1
ATOM 1343 O O . GLU A 1 171 ? 9.891 -2.933 -19.452 1.00 70.56 171 GLU A O 1
ATOM 1348 N N . THR A 1 172 ? 9.078 -0.918 -18.925 1.00 84.62 172 THR A N 1
ATOM 1349 C CA . THR A 1 172 ? 10.222 -0.501 -18.115 1.00 84.62 172 THR A CA 1
ATOM 1350 C C . THR A 1 172 ? 9.787 0.299 -16.892 1.00 84.62 172 THR A C 1
ATOM 1352 O O . THR A 1 172 ? 8.745 0.962 -16.878 1.00 84.62 172 THR A O 1
ATOM 1355 N N . CYS A 1 173 ? 10.623 0.244 -15.858 1.00 89.06 173 CYS A N 1
ATOM 1356 C CA . CYS A 1 173 ? 10.450 0.963 -14.606 1.00 89.06 173 CYS A CA 1
ATOM 1357 C C . CYS A 1 173 ? 11.675 1.811 -14.269 1.00 89.06 173 CYS A C 1
ATOM 1359 O O . CYS A 1 173 ? 12.795 1.517 -14.690 1.00 89.06 173 CYS A O 1
ATOM 1361 N N . CYS A 1 174 ? 11.459 2.864 -13.485 1.00 89.62 174 CYS A N 1
ATOM 1362 C CA . CYS A 1 174 ? 12.500 3.795 -13.065 1.00 89.62 174 CYS A CA 1
ATOM 1363 C C . CYS A 1 174 ? 12.398 4.108 -11.574 1.00 89.62 174 CYS A C 1
ATOM 1365 O O . CYS A 1 174 ? 11.305 4.167 -11.012 1.00 89.62 174 CYS A O 1
ATOM 1367 N N . GLY A 1 175 ? 13.548 4.337 -10.943 1.00 88.69 175 GLY A N 1
ATOM 1368 C CA . GLY A 1 175 ? 13.658 4.579 -9.507 1.00 88.69 175 GLY A CA 1
ATOM 1369 C C . GLY A 1 175 ? 14.110 3.345 -8.731 1.00 88.69 175 GLY A C 1
ATOM 1370 O O . GLY A 1 175 ? 14.477 2.322 -9.311 1.00 88.69 175 GLY A O 1
ATOM 1371 N N . ARG A 1 176 ? 14.091 3.461 -7.403 1.00 88.12 176 ARG A N 1
ATOM 1372 C CA . ARG A 1 176 ? 14.419 2.386 -6.456 1.00 88.12 176 ARG A CA 1
ATOM 1373 C C . ARG A 1 176 ? 13.195 2.053 -5.625 1.00 88.12 176 ARG A C 1
ATOM 1375 O O . ARG A 1 176 ? 12.420 2.961 -5.318 1.00 88.12 176 ARG A O 1
ATOM 1382 N N . TYR A 1 177 ? 13.045 0.792 -5.239 1.00 89.62 177 TYR A N 1
ATOM 1383 C CA . TYR A 1 177 ? 11.989 0.403 -4.317 1.00 89.62 177 TYR A CA 1
ATOM 1384 C C . TYR A 1 177 ? 12.118 1.152 -2.983 1.00 89.62 177 TYR A C 1
ATOM 1386 O O . TYR A 1 177 ? 13.234 1.449 -2.545 1.00 89.62 177 TYR A O 1
ATOM 1394 N N . PRO A 1 178 ? 10.988 1.548 -2.377 1.00 89.75 178 PRO A N 1
ATOM 1395 C CA . PRO A 1 178 ? 9.608 1.308 -2.822 1.00 89.75 178 PRO A CA 1
ATOM 1396 C C . PRO A 1 178 ? 9.038 2.391 -3.766 1.00 89.75 178 PRO A C 1
ATOM 1398 O O . PRO A 1 178 ? 7.870 2.366 -4.125 1.00 89.75 178 PRO A O 1
ATOM 1401 N N . ASN A 1 179 ? 9.845 3.363 -4.192 1.00 87.44 179 ASN A N 1
ATOM 1402 C CA . ASN A 1 179 ? 9.402 4.489 -5.027 1.00 87.44 179 ASN A CA 1
ATOM 1403 C C . ASN A 1 179 ? 9.579 4.240 -6.535 1.00 87.44 179 ASN A C 1
ATOM 1405 O O . ASN A 1 179 ? 9.558 5.187 -7.326 1.00 87.44 179 ASN A O 1
ATOM 1409 N N . ARG A 1 180 ? 9.816 2.990 -6.940 1.00 88.31 180 ARG A N 1
ATOM 1410 C CA . ARG A 1 180 ? 10.028 2.615 -8.337 1.00 88.31 180 ARG A CA 1
ATOM 1411 C C . ARG A 1 180 ? 8.691 2.639 -9.075 1.00 88.31 180 ARG A C 1
ATOM 1413 O O . ARG A 1 180 ? 7.712 2.078 -8.593 1.00 88.31 180 ARG A O 1
ATOM 1420 N N . LYS A 1 181 ? 8.638 3.325 -10.220 1.00 86.44 181 LYS A N 1
ATOM 1421 C CA . LYS A 1 181 ? 7.393 3.579 -10.962 1.00 86.44 181 LYS A CA 1
ATOM 1422 C C . LYS A 1 181 ? 7.494 3.133 -12.424 1.00 86.44 181 LYS A C 1
ATOM 1424 O O . LYS A 1 181 ? 8.569 3.264 -13.021 1.00 86.44 181 LYS A O 1
ATOM 1429 N N . PRO A 1 182 ? 6.389 2.638 -13.014 1.00 85.38 182 PRO A N 1
ATOM 1430 C CA . PRO A 1 182 ? 6.338 2.266 -14.422 1.00 85.38 182 PRO A CA 1
ATOM 1431 C C . PRO A 1 182 ? 6.473 3.506 -15.307 1.00 85.38 182 PRO A C 1
ATOM 1433 O O . PRO A 1 182 ? 5.865 4.543 -15.036 1.00 85.38 182 PRO A O 1
ATOM 1436 N N . MET A 1 183 ? 7.250 3.400 -16.383 1.00 84.00 183 MET A N 1
ATOM 1437 C CA . MET A 1 183 ? 7.416 4.476 -17.363 1.00 84.00 183 MET A CA 1
ATOM 1438 C C . MET A 1 183 ? 6.417 4.333 -18.506 1.00 84.00 183 MET A C 1
ATOM 1440 O O . MET A 1 183 ? 6.087 3.222 -18.920 1.00 84.00 183 MET A O 1
ATOM 1444 N N . THR A 1 184 ? 5.905 5.458 -18.999 1.00 78.44 184 THR A N 1
ATOM 1445 C CA . THR A 1 184 ? 5.146 5.531 -20.256 1.00 78.44 184 THR A CA 1
ATOM 1446 C C . THR A 1 184 ? 6.095 5.754 -21.430 1.00 78.44 184 THR A C 1
ATOM 1448 O O . THR A 1 184 ? 7.258 6.107 -21.249 1.00 78.44 184 THR A O 1
ATOM 1451 N N . SER A 1 185 ? 5.585 5.609 -22.650 1.00 77.50 185 SER A N 1
ATOM 1452 C CA . SER A 1 185 ? 6.328 5.834 -23.897 1.00 77.50 185 SER A CA 1
ATOM 1453 C C . SER A 1 185 ? 6.857 7.267 -24.076 1.00 77.50 185 SER A C 1
ATOM 1455 O O . SER A 1 185 ? 7.731 7.505 -24.906 1.00 77.50 185 SER A O 1
ATOM 1457 N N . VAL A 1 186 ? 6.343 8.220 -23.292 1.00 78.38 186 VAL A N 1
ATOM 1458 C CA . VAL A 1 186 ? 6.715 9.646 -23.318 1.00 78.38 186 VAL A CA 1
ATOM 1459 C C . VAL A 1 186 ? 7.631 10.056 -22.160 1.00 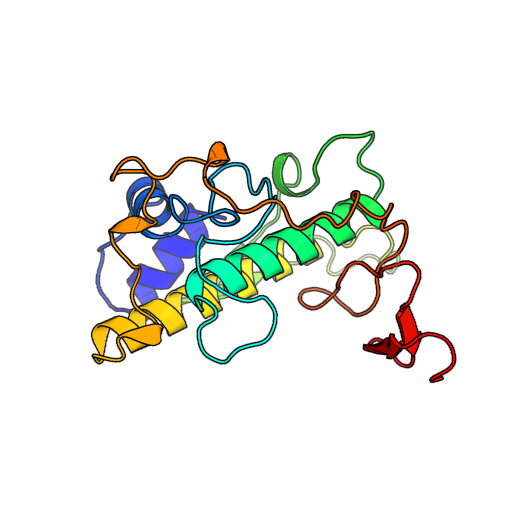78.38 186 VAL A C 1
ATOM 1461 O O . VAL A 1 186 ? 7.904 11.244 -21.985 1.00 78.38 186 VAL A O 1
ATOM 1464 N N . LYS A 1 187 ? 8.091 9.100 -21.347 1.00 83.50 187 LYS A N 1
ATOM 1465 C CA . LYS A 1 187 ? 8.963 9.346 -20.194 1.00 83.50 187 LYS A CA 1
ATOM 1466 C C . LYS A 1 187 ? 10.280 8.585 -20.329 1.00 83.50 187 LYS A C 1
ATOM 1468 O O . LYS A 1 187 ? 10.334 7.532 -20.956 1.00 83.50 187 LYS A O 1
ATOM 1473 N N . GLU A 1 188 ? 11.326 9.098 -19.696 1.00 85.19 188 GLU A N 1
ATOM 1474 C CA . GLU A 1 188 ? 12.622 8.426 -19.561 1.00 85.19 188 GLU A CA 1
ATOM 1475 C C . GLU A 1 188 ? 13.122 8.446 -18.110 1.00 85.19 188 GLU A C 1
ATOM 1477 O O . GLU A 1 188 ? 12.559 9.132 -17.252 1.00 85.19 188 GLU A O 1
ATOM 1482 N N . CYS A 1 189 ? 14.173 7.671 -17.829 1.00 88.19 189 CYS A N 1
ATOM 1483 C CA . CYS A 1 189 ? 14.780 7.574 -16.505 1.00 88.19 189 CYS A CA 1
ATOM 1484 C C . CYS A 1 189 ? 16.129 8.304 -16.469 1.00 88.19 189 CYS A C 1
ATOM 1486 O O . CYS A 1 189 ? 17.099 7.812 -17.045 1.00 88.19 189 CYS A O 1
ATOM 1488 N N . CYS A 1 190 ? 16.215 9.416 -15.737 1.00 87.88 190 CYS A N 1
ATOM 1489 C CA . CYS A 1 190 ? 17.466 10.144 -15.488 1.00 87.88 190 CYS A CA 1
ATOM 1490 C C . CYS A 1 190 ? 17.739 10.173 -13.983 1.00 87.88 190 CYS A C 1
ATOM 1492 O O . CYS A 1 190 ? 16.857 10.535 -13.206 1.00 87.88 190 CYS A O 1
ATOM 1494 N N . ASP A 1 191 ? 18.937 9.776 -13.545 1.00 86.44 191 ASP A N 1
ATOM 1495 C CA . ASP A 1 191 ? 19.342 9.788 -12.127 1.00 86.44 191 ASP A CA 1
ATOM 1496 C C . ASP A 1 191 ? 18.311 9.156 -11.165 1.00 86.44 191 ASP A C 1
ATOM 1498 O O . ASP A 1 191 ? 18.041 9.662 -10.074 1.00 86.44 191 ASP A O 1
ATOM 1502 N N . ASN A 1 192 ? 17.731 8.015 -11.565 1.00 81.94 192 ASN A N 1
ATOM 1503 C CA . ASN A 1 192 ? 16.665 7.306 -10.839 1.00 81.94 192 ASN A CA 1
ATOM 1504 C C . ASN A 1 192 ? 15.355 8.105 -10.683 1.00 81.94 192 ASN A C 1
ATOM 1506 O O . ASN A 1 192 ? 14.599 7.872 -9.737 1.00 81.94 192 ASN A O 1
ATOM 1510 N N . ARG A 1 193 ? 15.071 9.039 -11.596 1.00 81.94 193 ARG A N 1
ATOM 1511 C CA . ARG A 1 193 ? 13.830 9.818 -11.641 1.00 81.94 193 ARG A CA 1
ATOM 1512 C C . ARG A 1 193 ? 13.184 9.728 -13.015 1.00 81.94 193 ARG A C 1
ATOM 1514 O O . ARG A 1 193 ? 13.865 9.765 -14.034 1.00 81.94 193 ARG A O 1
ATOM 1521 N N . VAL A 1 194 ? 11.857 9.638 -13.016 1.00 81.62 194 VAL A N 1
A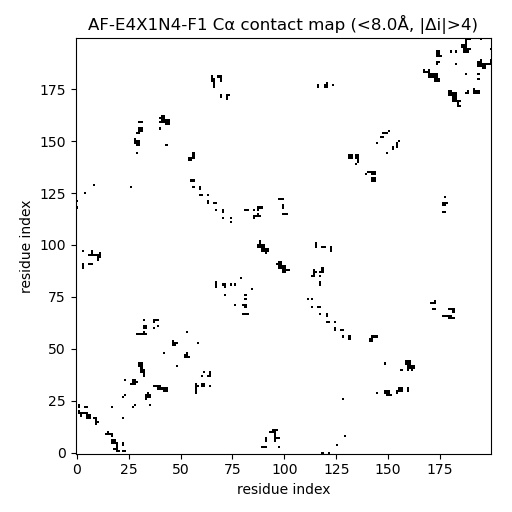TOM 1522 C CA . VAL A 1 194 ? 11.049 9.694 -14.236 1.00 81.62 194 VAL A CA 1
ATOM 1523 C C . VAL A 1 194 ? 10.965 11.150 -14.692 1.00 81.62 194 VAL A C 1
ATOM 1525 O O . VAL A 1 194 ? 10.464 11.992 -13.946 1.00 81.62 194 VAL A O 1
ATOM 1528 N N . VAL A 1 195 ? 11.431 11.441 -15.903 1.00 83.69 195 VAL A N 1
ATOM 1529 C CA . VAL A 1 195 ? 11.339 12.766 -16.540 1.00 83.69 195 VAL A CA 1
ATOM 1530 C C . VAL A 1 195 ? 10.695 12.655 -17.923 1.00 83.69 195 VAL A C 1
ATOM 1532 O O . VAL A 1 195 ? 10.442 11.551 -18.405 1.00 83.69 195 VAL A O 1
ATOM 1535 N N . ASP A 1 196 ? 10.381 13.788 -18.552 1.00 85.12 196 ASP A N 1
ATOM 1536 C CA . ASP A 1 196 ? 9.902 13.809 -19.939 1.00 85.12 196 ASP A CA 1
ATOM 1537 C C . ASP A 1 196 ? 11.004 13.364 -20.903 1.00 85.12 196 ASP A C 1
ATOM 1539 O O . ASP A 1 196 ? 12.158 13.749 -20.738 1.00 85.12 196 ASP A O 1
ATOM 1543 N N . LEU A 1 197 ? 10.645 12.578 -21.920 1.00 84.50 197 LEU A N 1
ATOM 1544 C CA . LEU A 1 197 ? 11.591 12.074 -22.916 1.00 84.50 197 LEU A CA 1
ATOM 1545 C C . LEU A 1 197 ? 12.400 13.216 -23.568 1.00 84.50 197 LEU A C 1
ATOM 1547 O O . LEU A 1 197 ? 11.821 14.126 -24.165 1.00 84.50 197 LEU A O 1
ATOM 1551 N N . GLY A 1 198 ? 13.730 13.138 -23.492 1.00 85.12 198 GLY A N 1
ATOM 1552 C CA . GLY A 1 198 ? 14.668 14.164 -23.954 1.00 85.12 198 GLY A CA 1
ATOM 1553 C C . GLY A 1 198 ? 15.004 15.242 -22.914 1.00 85.12 198 GLY A C 1
ATOM 1554 O O . GLY A 1 198 ? 15.451 16.319 -23.307 1.00 85.12 198 GLY A O 1
ATOM 1555 N N . SER A 1 199 ? 14.742 14.985 -21.630 1.00 87.44 199 SER A N 1
ATOM 1556 C CA . SER A 1 199 ? 15.023 15.892 -20.505 1.00 87.44 199 SER A CA 1
ATOM 1557 C C . SER A 1 199 ? 16.152 15.408 -19.589 1.00 87.44 199 SER A C 1
ATOM 1559 O O . SER A 1 199 ? 16.453 16.096 -18.608 1.00 87.44 199 SER A O 1
ATOM 1561 N N . CYS A 1 200 ? 16.769 14.258 -19.886 1.00 80.00 200 CYS A N 1
ATOM 1562 C CA . CYS A 1 200 ? 18.183 14.044 -19.578 1.00 80.00 200 CYS A CA 1
ATOM 1563 C C . CYS A 1 200 ? 19.038 15.035 -20.415 1.00 80.00 200 CYS A C 1
ATOM 1565 O O . CYS A 1 200 ? 20.033 15.544 -19.865 1.00 80.00 200 CYS A O 1
#

Nearest PDB structures (foldseek):
  1kvw-assembly1_A  TM=7.210E-01  e=1.490E-03  Bos taurus
  1bpq-assembly1_A-2  TM=7.158E-01  e=1.771E-03  Bos taurus
  1vkq-assembly1_A  TM=7.160E-01  e=2.106E-03  Bos taurus
  1bvm-assembly1_A  TM=6.827E-01  e=8.400E-03  Bos taurus
  6q42-assembly1_A  TM=7.132E-01  e=1.678E-02  Homo sapiens

Sequence (200 aa):
MESLAADMFNKQLGEDVFTADSWTDAFMEYGCYCNKLVQGGGHLPGTAVSDDDYDVHENICMELYACYKCINIDYDHNGTYAASVMEYTAEISATGEYQCLDPENDSENHLDNCPLDVCSCDKIFAERILENYRRCKAGESNFCLKDQFQHSNGFAQNQCEDVGLKQEKHETCCGRYPNRKPMTSVKECCDNRVVDLGSC